Protein 4I4O (pdb70)

InterPro domains:
  IPR035992 Ricin B-like lectins [SSF50370] (10-144)

Foldseek 3Di:
DFQPDADDAPFKFFKAAPPVRWTWFADDDDPPRIDTDDDDDDQRRMWGWDADDDVQHQKIWTARPPPGWTWFAADPDPPRIHTDHDRCPDLRRIWHWAADPPDSQKTWTAGPVHRWTWFAADDDPVRTGIDHDDDDSRRIIHTGTD/DFQPCADDAPFKWWKAQPPVRWTWFADDDDPPRTDTDDDDDDQRRIWGWDADDDVQHQKIWTARPPPGWTWFAADPDPPRIHTDHDRPPDQRRIWHWAADPPDSQWTWTAGPVHRWTWFAADDDPPRTGIDHDDDDSRRIIHTGTD

Secondary structure (DSSP, 8-state):
-B-S-PPPTT--EEEEETTT--EEEE-SSSS-SEEEE-SS--GGG-EEEEEP-GGGTT-EEEEETTT--EEEE-SSSSSSEEEESSSS-SGGG-EEEEE-SS-TT-EEEEETTTTEEEEE-SSSSSSEEEE-SS--GGG-EEEEE-/-B-S-PPPTT--EEEEETTT--EEEE-SSSS-SEEEE-SS--GGG-EEEEEP-GGGTT-EEEEETTT-PEEEE-SSSSSSEEEESSSS-SGGG-EEEEE-SS-TT-EEEEETTTTEEEEE-SSSSSSEEEE-SS--GGG-EEEEE-

Structure (mmCIF, N/CA/C/O backbone):
data_4I4O
#
_entry.id   4I4O
#
_cell.length_a   34.530
_cell.length_b   66.830
_cell.length_c   63.940
_cell.angle_alpha   90.00
_cell.angle_beta   96.10
_cell.angle_gamma   90.00
#
_symmetry.space_group_name_H-M   'P 1 21 1'
#
loop_
_entity.id
_entity.type
_entity.pdbx_description
1 polymer 'BEL beta-trefoil'
2 non-polymer GLYCEROL
3 non-polymer 'SULFATE ION'
4 water water
#
loop_
_atom_site.group_PDB
_atom_site.id
_atom_site.type_symbol
_atom_site.label_atom_id
_atom_site.label_alt_id
_atom_site.label_comp_id
_atom_site.label_asym_id
_atom_site.label_entity_id
_atom_site.label_seq_id
_atom_site.pdbx_PDB_ins_code
_atom_site.Cartn_x
_atom_site.Cartn_y
_atom_site.Cartn_z
_atom_site.occupancy
_atom_site.B_iso_or_equiv
_atom_site.auth_seq_id
_atom_site.auth_comp_id
_atom_site.auth_asym_id
_atom_site.auth_atom_id
_atom_site.pdbx_PDB_model_num
ATOM 1 N N . VAL A 1 1 ? -5.937 5.564 20.342 1.00 6.98 1 VAL A N 1
ATOM 2 C CA . VAL A 1 1 ? -6.580 4.279 20.553 1.00 6.27 1 VAL A CA 1
ATOM 3 C C . VAL A 1 1 ? -6.181 3.357 19.416 1.00 5.49 1 VAL A C 1
ATOM 4 O O . VAL A 1 1 ? -6.321 3.725 18.242 1.00 6.16 1 VAL A O 1
ATOM 8 N N . ASN A 1 2 ? -5.680 2.170 19.743 1.00 5.37 2 ASN A N 1
ATOM 9 C CA . ASN A 1 2 ? -5.342 1.214 18.700 1.00 5.08 2 ASN A CA 1
ATOM 10 C C . ASN A 1 2 ? -6.592 0.780 17.954 1.00 4.93 2 ASN A C 1
ATOM 11 O O . ASN A 1 2 ? -7.657 0.603 18.539 1.00 5.72 2 ASN A O 1
ATOM 16 N N . PHE A 1 3 ? -6.451 0.591 16.650 1.00 5.27 3 PHE A N 1
ATOM 17 C CA . PHE A 1 3 ? -7.570 0.131 15.845 1.00 4.66 3 PHE A CA 1
ATOM 18 C C . PHE A 1 3 ? -8.096 -1.183 16.408 1.00 5.73 3 PHE A C 1
ATOM 19 O O . PHE A 1 3 ? -7.328 -2.107 16.631 1.00 6.09 3 PHE A O 1
ATOM 27 N N . PRO A 1 4 ? -9.411 -1.273 16.657 1.00 5.88 4 PRO A N 1
ATOM 28 C CA . PRO A 1 4 ? -9.903 -2.473 17.349 1.00 7.74 4 PRO A CA 1
ATOM 29 C C . PRO A 1 4 ? -10.168 -3.682 16.458 1.00 7.36 4 PRO A C 1
ATOM 30 O O . PRO A 1 4 ? -10.513 -4.733 16.998 1.00 10.64 4 PRO A O 1
ATOM 34 N N . ASN A 1 5 ? -10.018 -3.547 15.144 1.00 7.21 5 ASN A N 1
ATOM 35 C CA . ASN A 1 5 ? -10.291 -4.639 14.208 1.00 7.63 5 ASN A CA 1
ATOM 36 C C . ASN A 1 5 ? -9.094 -4.937 13.314 1.00 6.75 5 ASN A C 1
ATOM 37 O O . ASN A 1 5 ? -9.194 -4.921 12.086 1.00 8.89 5 ASN A O 1
ATOM 42 N N . ILE A 1 6 ? -7.951 -5.176 13.943 1.00 7.64 6 ILE A N 1
ATOM 43 C CA . ILE A 1 6 ? -6.737 -5.535 13.223 1.00 7.20 6 ILE A CA 1
ATOM 44 C C . ILE A 1 6 ? -6.806 -7.022 12.870 1.00 6.77 6 ILE A C 1
ATOM 45 O O . ILE A 1 6 ? -7.106 -7.848 13.720 1.00 7.89 6 ILE A O 1
ATOM 50 N N . PRO A 1 7 ? -6.552 -7.376 11.600 1.00 7.35 7 PRO A N 1
ATOM 51 C CA . PRO A 1 7 ? -6.636 -8.789 11.206 1.00 7.72 7 PRO A CA 1
ATOM 52 C C . PRO A 1 7 ? -5.683 -9.668 12.005 1.00 6.66 7 PRO A C 1
ATOM 53 O O . PRO A 1 7 ? -4.613 -9.228 12.407 1.00 6.86 7 PRO A O 1
ATOM 57 N N . ALA A 1 8 ? -6.086 -10.913 12.227 1.00 6.68 8 ALA A N 1
ATOM 58 C CA . ALA A 1 8 ? -5.220 -11.899 12.860 1.00 6.82 8 ALA A CA 1
ATOM 59 C C . ALA A 1 8 ? -4.007 -12.177 11.979 1.00 6.75 8 ALA A C 1
ATOM 60 O O . ALA A 1 8 ? -4.047 -11.977 10.754 1.00 6.58 8 ALA A O 1
ATOM 62 N N . GLU A 1 9 ? -2.935 -12.671 12.592 1.00 7.04 9 GLU A N 1
ATOM 63 C CA . GLU A 1 9 ? -1.795 -13.147 11.817 1.00 8.84 9 GLU A CA 1
ATOM 64 C C . GLU A 1 9 ? -2.267 -14.149 10.782 1.00 8.65 9 GLU A C 1
ATOM 65 O O . GLU A 1 9 ? -3.117 -14.992 11.066 1.00 9.78 9 GLU A O 1
ATOM 71 N N . GLY A 1 10 ? -1.702 -14.068 9.580 1.00 9.71 10 GLY A N 1
ATOM 72 C CA . GLY A 1 10 ? -2.037 -14.984 8.505 1.00 12.29 10 GLY A CA 1
ATOM 73 C C . GLY A 1 10 ? -3.179 -14.516 7.621 1.00 7.94 10 GLY A C 1
ATOM 74 O O . GLY A 1 10 ? -3.336 -15.005 6.496 1.00 9.75 10 GLY A O 1
ATOM 75 N N . VAL A 1 11 ? -3.981 -13.573 8.113 1.00 7.62 11 VAL A N 1
ATOM 76 C CA . VAL A 1 11 ? -5.149 -13.135 7.359 1.00 7.44 11 VAL A CA 1
ATOM 77 C C . VAL A 1 11 ? -4.753 -12.140 6.279 1.00 7.31 11 VAL A C 1
ATOM 78 O O . VAL A 1 11 ? -4.099 -11.134 6.560 1.00 7.46 11 VAL A O 1
ATOM 82 N N . GLN A 1 12 ? -5.140 -12.424 5.042 1.00 6.86 12 GLN A N 1
ATOM 83 C CA . GLN A 1 12 ? -4.759 -11.581 3.913 1.00 6.75 12 GLN A CA 1
ATOM 84 C C . GLN A 1 12 ? -5.664 -10.375 3.744 1.00 6.83 12 GLN A C 1
ATOM 85 O O . GLN A 1 12 ? -6.878 -10.450 3.952 1.00 8.18 12 GLN A O 1
ATOM 91 N N . PHE A 1 13 ? -5.069 -9.271 3.317 1.00 6.56 13 PHE A N 1
ATOM 92 C CA . PHE A 1 13 ? -5.829 -8.056 3.054 1.00 6.32 13 PHE A CA 1
ATOM 93 C C . PHE A 1 13 ? -5.092 -7.159 2.073 1.00 6.01 13 PHE A C 1
ATOM 94 O O . PHE A 1 13 ? -3.880 -7.284 1.873 1.00 6.95 13 PHE A O 1
ATOM 102 N N . ARG A 1 14 ? -5.847 -6.233 1.487 1.00 6.47 14 ARG A N 1
ATOM 103 C CA . ARG A 1 14 ? -5.280 -5.040 0.861 1.00 6.67 14 ARG A CA 1
ATOM 104 C C . ARG A 1 14 ? -5.374 -3.872 1.836 1.00 6.00 14 ARG A C 1
ATOM 105 O O . ARG A 1 14 ? -6.228 -3.850 2.719 1.00 7.15 14 ARG A O 1
ATOM 113 N N . LEU A 1 15 ? -4.473 -2.912 1.682 1.00 6.06 15 LEU A N 1
ATOM 114 C CA . LEU A 1 15 ? -4.545 -1.664 2.424 1.00 6.15 15 LEU A CA 1
ATOM 115 C C . LEU A 1 15 ? -5.086 -0.616 1.474 1.00 5.46 15 LEU A C 1
ATOM 116 O O . LEU A 1 15 ? -4.398 -0.195 0.535 1.00 6.47 15 LEU A O 1
ATOM 121 N N . ARG A 1 16 ? -6.341 -0.244 1.690 1.00 5.90 16 ARG A N 1
ATOM 122 C CA . ARG A 1 16 ? -7.014 0.691 0.808 1.00 6.84 16 ARG A CA 1
ATOM 123 C C . ARG A 1 16 ? -7.274 2.006 1.523 1.00 6.00 16 ARG A C 1
ATOM 124 O O . ARG A 1 16 ? -7.780 2.026 2.649 1.00 6.82 16 ARG A O 1
ATOM 132 N N . ALA A 1 17 ? -6.911 3.109 0.879 1.00 6.78 17 ALA A N 1
ATOM 133 C CA . ALA A 1 17 ? -7.101 4.422 1.464 1.00 6.32 17 ALA A CA 1
ATOM 134 C C . ALA A 1 17 ? -8.570 4.781 1.394 1.00 6.53 17 ALA A C 1
ATOM 135 O O . ALA A 1 17 ? -9.215 4.598 0.360 1.00 7.15 17 ALA A O 1
ATOM 137 N N . ARG A 1 18 ? -9.098 5.313 2.487 1.00 6.35 18 ARG A N 1
ATOM 138 C CA . ARG A 1 18 ? -10.523 5.614 2.551 1.00 7.47 18 ARG A CA 1
ATOM 139 C C . ARG A 1 18 ? -10.951 6.577 1.453 1.00 7.29 18 ARG A C 1
ATOM 140 O O . ARG A 1 18 ? -11.934 6.325 0.749 1.00 8.93 18 ARG A O 1
ATOM 148 N N . ASP A 1 19 ? -10.224 7.673 1.298 1.00 7.89 19 ASP A N 1
ATOM 149 C CA . ASP A 1 19 ? -10.680 8.737 0.419 1.00 8.83 19 ASP A CA 1
ATOM 150 C C . ASP A 1 19 ? -10.292 8.545 -1.044 1.00 7.41 19 ASP A C 1
ATOM 151 O O . ASP A 1 19 ? -11.154 8.637 -1.912 1.00 9.61 19 ASP A O 1
ATOM 156 N N . THR A 1 20 ? -9.029 8.265 -1.351 1.00 8.18 20 THR A N 1
ATOM 157 C CA . TH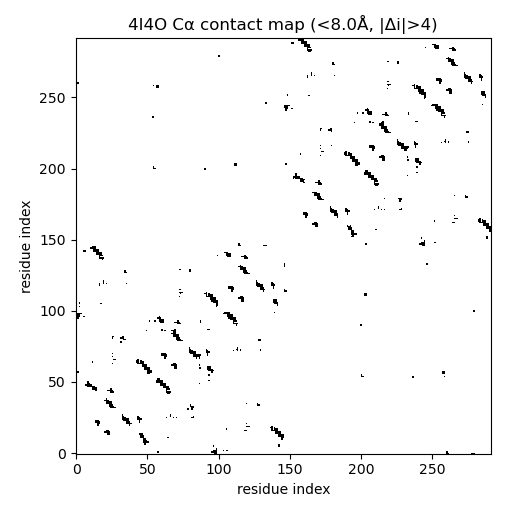R A 1 20 ? -8.692 8.048 -2.758 1.00 8.02 20 THR A CA 1
ATOM 158 C C . THR A 1 20 ? -9.230 6.722 -3.272 1.00 8.37 20 THR A C 1
ATOM 159 O O . THR A 1 20 ? -9.485 6.585 -4.462 1.00 8.61 20 THR A O 1
ATOM 163 N N . GLY A 1 21 ? -9.373 5.736 -2.396 1.00 7.37 21 GLY A N 1
ATOM 164 C CA . GLY A 1 21 ? -9.671 4.386 -2.832 1.00 8.44 21 GLY A CA 1
ATOM 165 C C . GLY A 1 21 ? -8.502 3.658 -3.475 1.00 7.79 21 GLY A C 1
ATOM 166 O O . GLY A 1 21 ? -8.683 2.582 -4.033 1.00 9.77 21 GLY A O 1
ATOM 167 N N . TYR A 1 22 ? -7.305 4.231 -3.411 1.00 7.73 22 TYR A N 1
ATOM 168 C CA . TYR A 1 22 ? -6.127 3.551 -3.944 1.00 7.59 22 TYR A CA 1
ATOM 169 C C . TYR A 1 22 ? -5.617 2.514 -2.946 1.00 6.74 22 TYR A C 1
ATOM 170 O O . TYR A 1 22 ? -5.926 2.593 -1.757 1.00 8.42 22 TYR A O 1
ATOM 179 N N . VAL A 1 23 ? -4.827 1.555 -3.426 1.00 6.51 23 VAL A N 1
ATOM 180 C CA . VAL A 1 23 ? -4.230 0.553 -2.551 1.00 6.50 23 VAL A CA 1
ATOM 181 C C . VAL A 1 23 ? -2.713 0.641 -2.572 1.00 5.65 23 VAL A C 1
ATOM 182 O O . VAL A 1 23 ? -2.112 1.125 -3.532 1.00 7.10 23 VAL A O 1
ATOM 186 N N . ILE A 1 24 ? -2.092 0.160 -1.508 1.00 5.90 24 ILE A N 1
ATOM 187 C CA . ILE A 1 24 ? -0.645 0.048 -1.472 1.00 6.40 24 ILE A CA 1
ATOM 188 C C . ILE A 1 24 ? -0.209 -1.209 -2.214 1.00 6.00 24 ILE A C 1
ATOM 189 O O . ILE A 1 24 ? -0.865 -2.250 -2.116 1.00 6.80 24 ILE A O 1
ATOM 194 N N . TYR A 1 25 ? 0.876 -1.106 -2.973 1.00 6.12 25 TYR A N 1
ATOM 195 C CA . TYR A 1 25 ? 1.540 -2.296 -3.491 1.00 6.69 25 TYR A CA 1
ATOM 196 C C . TYR A 1 25 ? 2.969 -2.370 -2.971 1.00 6.03 25 TYR A C 1
ATOM 197 O O . TYR A 1 25 ? 3.568 -1.357 -2.601 1.00 6.64 25 TYR A O 1
ATOM 206 N N . SER A 1 26 ? 3.516 -3.579 -2.988 1.00 6.20 26 SER A N 1
ATOM 207 C CA . SER A 1 26 ? 4.864 -3.841 -2.525 1.00 6.72 26 SER A CA 1
ATOM 208 C C . SER A 1 26 ? 5.439 -4.934 -3.406 1.00 6.45 26 SER A C 1
ATOM 209 O O . SER A 1 26 ? 5.012 -6.090 -3.317 1.00 7.65 26 SER A O 1
ATOM 212 N N . ARG A 1 27 ? 6.384 -4.571 -4.272 1.00 6.76 27 ARG A N 1
ATOM 213 C CA . ARG A 1 27 ? 6.911 -5.489 -5.277 1.00 7.66 27 ARG A CA 1
ATOM 214 C C . ARG A 1 27 ? 8.441 -5.461 -5.264 1.00 6.84 27 ARG A C 1
ATOM 215 O O . ARG A 1 27 ? 9.049 -4.701 -4.519 1.00 8.02 27 ARG A O 1
ATOM 223 N N . THR A 1 28 ? 9.065 -6.299 -6.085 1.00 8.47 28 THR A N 1
ATOM 224 C CA . THR A 1 28 ? 10.522 -6.422 -6.038 1.00 9.59 28 THR A CA 1
ATOM 225 C C . THR A 1 28 ? 11.244 -5.857 -7.259 1.00 10.88 28 THR A C 1
ATOM 226 O O . THR A 1 28 ? 12.468 -5.730 -7.245 1.00 13.58 28 THR A O 1
ATOM 230 N N . GLU A 1 29 ? 10.498 -5.521 -8.304 1.00 10.30 29 GLU A N 1
ATOM 231 C CA . GLU A 1 29 ? 11.087 -4.931 -9.502 1.00 10.77 29 GLU A CA 1
ATOM 232 C C . GLU A 1 29 ? 10.331 -3.672 -9.896 1.00 10.33 29 GLU A C 1
ATOM 233 O O . GLU A 1 29 ? 9.180 -3.487 -9.504 1.00 10.53 29 GLU A O 1
ATOM 239 N N . ASN A 1 30 ? 10.995 -2.821 -10.676 1.00 10.78 30 ASN A N 1
ATOM 240 C CA . ASN A 1 30 ? 10.401 -1.602 -11.228 1.00 10.67 30 ASN A CA 1
ATOM 241 C C . ASN A 1 30 ? 10.075 -0.551 -10.175 1.00 8.82 30 ASN A C 1
ATOM 242 O O . ASN A 1 30 ? 8.917 -0.377 -9.803 1.00 9.92 30 ASN A O 1
ATOM 247 N N . PRO A 1 31 ? 11.097 0.160 -9.688 1.00 8.92 31 PRO A N 1
ATOM 248 C CA . PRO A 1 31 ? 10.840 1.193 -8.680 1.00 9.68 31 PRO A CA 1
ATOM 249 C C . PRO A 1 31 ? 9.868 2.261 -9.197 1.00 7.89 31 PRO A C 1
ATOM 250 O O . PRO A 1 31 ? 9.883 2.583 -10.389 1.00 8.71 31 PRO A O 1
ATOM 254 N N . PRO A 1 32 ? 9.042 2.828 -8.304 1.00 7.49 32 PRO A N 1
ATOM 255 C CA . PRO A 1 32 ? 9.069 2.610 -6.852 1.00 7.25 32 PRO A CA 1
ATOM 256 C C . PRO A 1 32 ? 8.484 1.263 -6.450 1.00 6.87 32 PRO A C 1
ATOM 257 O O . PRO A 1 32 ? 7.443 0.837 -6.947 1.00 7.48 32 PRO A O 1
ATOM 261 N N . LEU A 1 33 ? 9.196 0.582 -5.561 1.00 6.83 33 LEU A N 1
ATOM 262 C CA . LEU A 1 33 ? 8.821 -0.766 -5.159 1.00 6.65 33 LEU A CA 1
ATOM 263 C C . LEU A 1 33 ? 7.616 -0.790 -4.234 1.00 6.32 33 LEU A C 1
ATOM 264 O O . LEU A 1 33 ? 6.891 -1.781 -4.191 1.00 7.01 33 LEU A O 1
ATOM 269 N N . VAL A 1 34 ? 7.424 0.285 -3.477 1.00 6.36 34 VAL A N 1
ATOM 270 C CA . VAL A 1 34 ? 6.210 0.468 -2.696 1.00 6.27 34 VAL A CA 1
ATOM 271 C C . VAL A 1 34 ? 5.595 1.795 -3.111 1.00 5.88 34 VAL A C 1
ATOM 272 O O . VAL A 1 34 ? 6.261 2.834 -3.095 1.00 6.85 34 VAL A O 1
ATOM 276 N N . TRP A 1 35 ? 4.333 1.760 -3.514 1.00 6.47 35 TRP A N 1
ATOM 277 C CA . TRP A 1 35 ? 3.624 2.969 -3.898 1.00 6.68 35 TRP A CA 1
ATOM 278 C C . TRP A 1 35 ? 2.131 2.690 -3.816 1.00 6.35 35 TRP A C 1
ATOM 279 O O . TRP A 1 35 ? 1.713 1.648 -3.299 1.00 7.12 35 TRP A O 1
ATOM 290 N N . GLN A 1 36 ? 1.329 3.640 -4.286 1.00 6.87 36 GLN A N 1
ATOM 291 C CA . GLN A 1 36 ? -0.112 3.462 -4.367 1.00 6.91 36 GLN A CA 1
ATOM 292 C C . GLN A 1 36 ? -0.520 3.133 -5.793 1.00 6.66 36 GLN A C 1
ATOM 293 O O . GLN A 1 36 ? 0.210 3.413 -6.749 1.00 7.67 36 GLN A O 1
ATOM 299 N N . TYR A 1 37 ? -1.705 2.554 -5.934 1.00 7.24 37 TYR A N 1
ATOM 300 C CA . TYR A 1 37 ? -2.175 2.093 -7.227 1.00 7.99 37 TYR A CA 1
ATOM 301 C C . TYR A 1 37 ? -3.681 2.188 -7.322 1.00 7.07 37 TYR A C 1
ATOM 302 O O . TYR A 1 37 ? -4.409 1.830 -6.395 1.00 7.85 37 TYR A O 1
ATOM 311 N N . ASN A 1 38 ? -4.125 2.690 -8.467 1.00 9.06 38 ASN A N 1
ATOM 312 C CA . ASN A 1 38 ? -5.530 2.781 -8.812 1.00 11.40 38 ASN A CA 1
ATOM 313 C C . ASN A 1 38 ? -5.783 1.886 -10.016 1.00 11.50 38 ASN A C 1
ATOM 314 O O . ASN A 1 38 ? -5.500 2.266 -11.151 1.00 14.21 38 ASN A O 1
ATOM 319 N N . GLY A 1 39 ? -6.282 0.683 -9.771 1.00 11.30 39 GLY A N 1
ATOM 320 C CA . GLY A 1 39 ? -6.539 -0.246 -10.852 1.00 12.75 39 GLY A CA 1
ATOM 321 C C . GLY A 1 39 ? -6.925 -1.617 -10.348 1.00 13.65 39 GLY A C 1
ATOM 322 O O . GLY A 1 39 ? -7.298 -1.774 -9.190 1.00 13.18 39 GLY A O 1
ATOM 323 N N . PRO A 1 40 ? -6.840 -2.620 -11.230 1.00 14.89 40 PRO A N 1
ATOM 324 C CA . PRO A 1 40 ? -7.242 -4.000 -10.942 1.00 15.02 40 PRO A CA 1
ATOM 325 C C . PRO A 1 40 ? -6.486 -4.621 -9.769 1.00 11.63 40 PRO A C 1
ATOM 326 O O . PRO A 1 40 ? -5.406 -4.155 -9.393 1.00 11.84 40 PRO A O 1
ATOM 330 N N . PRO A 1 41 ? -7.053 -5.681 -9.185 1.00 11.66 41 PRO A N 1
ATOM 331 C CA . PRO A 1 41 ? -6.349 -6.405 -8.124 1.00 12.14 41 PRO A CA 1
ATOM 332 C C . PRO A 1 41 ? -5.157 -7.186 -8.662 1.00 11.03 41 PRO A C 1
ATOM 333 O O . PRO A 1 41 ? -5.271 -7.904 -9.664 1.00 13.28 41 PRO A O 1
ATOM 337 N N . TYR A 1 42 ? -4.016 -7.030 -8.000 1.00 10.09 42 TYR A N 1
ATOM 338 C CA . TYR A 1 42 ? -2.827 -7.813 -8.296 1.00 10.35 42 TYR A CA 1
ATOM 339 C C . TYR A 1 42 ? -2.240 -8.318 -6.986 1.00 9.12 42 TYR A C 1
ATOM 340 O O . TYR A 1 42 ? -2.487 -7.731 -5.922 1.00 8.95 42 TYR A O 1
ATOM 349 N N . ASP A 1 43 ? -1.450 -9.386 -7.066 1.00 9.38 43 ASP A N 1
ATOM 350 C CA . ASP A 1 43 ? -0.928 -10.047 -5.876 1.00 9.45 43 ASP A CA 1
ATOM 351 C C . ASP A 1 43 ? -0.057 -9.149 -5.021 1.00 7.79 43 ASP A C 1
ATOM 352 O O . ASP A 1 43 ? -0.024 -9.308 -3.802 1.00 7.74 43 ASP A O 1
ATOM 357 N N . ASP A 1 44 ? 0.658 -8.222 -5.651 1.00 7.66 44 ASP A N 1
ATOM 358 C CA . ASP A 1 44 ? 1.580 -7.384 -4.891 1.00 7.54 44 ASP A CA 1
ATOM 359 C C . ASP A 1 44 ? 0.871 -6.345 -4.019 1.00 6.51 44 ASP A C 1
ATOM 360 O O . ASP A 1 44 ? 1.524 -5.591 -3.298 1.00 6.94 44 ASP A O 1
ATOM 365 N N . GLN A 1 45 ? -0.459 -6.342 -4.062 1.00 6.77 45 GLN A N 1
ATOM 366 C CA . GLN A 1 45 ? -1.273 -5.528 -3.172 1.00 6.63 45 GLN A CA 1
ATOM 367 C C . GLN A 1 45 ? -1.708 -6.293 -1.925 1.00 6.69 45 GLN A C 1
ATOM 368 O O . GLN A 1 45 ? -2.418 -5.751 -1.079 1.00 6.68 45 GLN A O 1
ATOM 374 N N . LEU A 1 46 ? -1.297 -7.554 -1.810 1.00 6.40 46 LEU A N 1
ATOM 375 C CA . LEU A 1 46 ? -1.749 -8.413 -0.715 1.00 6.15 46 LEU A CA 1
ATOM 376 C C . LEU A 1 46 ? -0.725 -8.512 0.400 1.00 6.32 46 LEU A C 1
ATOM 377 O O . LEU A 1 46 ? 0.469 -8.729 0.146 1.00 6.69 46 LEU A O 1
ATOM 382 N N . PHE A 1 47 ? -1.219 -8.394 1.632 1.00 6.35 47 PHE A N 1
ATOM 383 C CA . PHE A 1 47 ? -0.374 -8.424 2.818 1.00 6.35 47 PHE A CA 1
ATOM 384 C C . PHE A 1 47 ? -0.973 -9.289 3.913 1.00 5.41 47 PHE A C 1
ATOM 385 O O . PHE A 1 47 ? -2.179 -9.546 3.931 1.00 6.21 47 PHE A O 1
ATOM 393 N N . THR A 1 48 ? -0.121 -9.703 4.845 1.00 5.96 48 THR A N 1
ATOM 394 C CA . THR A 1 48 ? -0.564 -10.161 6.162 1.00 5.45 48 THR A CA 1
ATOM 395 C C . THR A 1 48 ? 0.301 -9.459 7.206 1.00 5.67 48 THR A C 1
ATOM 396 O O . THR A 1 48 ? 1.283 -8.789 6.860 1.00 6.37 48 THR A O 1
ATOM 400 N N . LEU A 1 49 ? -0.073 -9.599 8.476 1.00 6.44 49 LEU A N 1
ATOM 401 C CA . LEU A 1 49 ? 0.663 -8.972 9.570 1.00 5.85 49 LEU A CA 1
ATOM 402 C C . LEU A 1 49 ? 1.470 -9.959 10.376 1.00 5.71 49 LEU A C 1
ATOM 403 O O . LEU A 1 49 ? 1.004 -11.053 10.681 1.00 6.87 49 LEU A O 1
ATOM 408 N N . ILE A 1 50 ? 2.669 -9.538 10.763 1.00 5.83 50 ILE A N 1
ATOM 409 C CA . ILE A 1 50 ? 3.405 -10.223 11.810 1.00 7.13 50 ILE A CA 1
ATOM 410 C C . ILE A 1 50 ? 3.175 -9.444 13.096 1.00 6.82 50 ILE A C 1
ATOM 411 O O . ILE A 1 50 ? 3.444 -8.245 13.155 1.00 7.57 50 ILE A O 1
ATOM 416 N N . TYR A 1 51 ? 2.649 -10.110 14.116 1.00 7.27 51 TYR A N 1
ATOM 417 C CA . TYR A 1 51 ? 2.338 -9.442 15.376 1.00 7.69 51 TYR A CA 1
ATOM 418 C C . TYR A 1 51 ? 3.580 -9.261 16.237 1.00 8.39 51 TYR A C 1
ATOM 419 O O . TYR A 1 51 ? 4.285 -10.225 16.539 1.00 9.57 51 TYR A O 1
ATOM 428 N N . GLY A 1 52 ? 3.843 -8.029 16.647 1.00 7.56 52 GLY A N 1
ATOM 429 C CA . GLY A 1 52 ? 4.893 -7.786 17.616 1.00 8.19 52 GLY A CA 1
ATOM 430 C C . GLY A 1 52 ? 4.515 -8.299 18.996 1.00 8.19 52 GLY A C 1
ATOM 431 O O . GLY A 1 52 ? 3.360 -8.273 19.399 1.00 9.70 52 GLY A O 1
ATOM 432 N N . THR A 1 53 ? 5.518 -8.755 19.736 1.00 9.65 53 THR A N 1
ATOM 433 C CA . THR A 1 53 ? 5.330 -9.142 21.125 1.00 12.00 53 THR A CA 1
ATOM 434 C C . THR A 1 53 ? 6.425 -8.495 21.965 1.00 10.56 53 THR A C 1
ATOM 435 O O . THR A 1 53 ? 7.377 -7.922 21.429 1.00 10.82 53 THR A O 1
ATOM 439 N N . GLY A 1 54 ? 6.293 -8.593 23.285 1.00 11.46 54 GLY A N 1
ATOM 440 C CA . GLY A 1 54 ? 7.277 -8.012 24.180 1.00 13.82 54 GLY A CA 1
ATOM 441 C C . GLY A 1 54 ? 7.344 -6.516 23.970 1.00 10.21 54 GLY A C 1
ATOM 442 O O . GLY A 1 54 ? 6.309 -5.848 24.014 1.00 11.83 54 GLY A O 1
ATOM 443 N N . PRO A 1 55 ? 8.549 -5.978 23.701 1.00 10.56 55 PRO A N 1
ATOM 444 C CA . PRO A 1 55 ? 8.662 -4.531 23.493 1.00 11.14 55 PRO A CA 1
ATOM 445 C C . PRO A 1 55 ? 7.876 -4.078 22.265 1.00 9.38 55 PRO A C 1
ATOM 446 O O . PRO A 1 55 ? 7.558 -2.900 22.168 1.00 12.74 55 PRO A O 1
ATOM 450 N N . ARG A 1 56 ? 7.556 -4.996 21.354 1.00 9.09 56 ARG A N 1
ATOM 451 C CA . ARG A 1 56 ? 6.809 -4.644 20.152 1.00 8.81 56 ARG A CA 1
ATOM 452 C C . ARG A 1 56 ? 5.312 -4.941 20.223 1.00 8.15 56 ARG A C 1
ATOM 453 O O . ARG A 1 56 ? 4.613 -4.881 19.204 1.00 7.91 56 ARG A O 1
ATOM 461 N N . LYS A 1 57 ? 4.812 -5.231 21.420 1.00 8.48 57 LYS A N 1
ATOM 462 C CA . LYS A 1 57 ? 3.372 -5.345 21.612 1.00 8.50 57 LYS A CA 1
ATOM 463 C C . LYS A 1 57 ? 2.674 -4.082 21.112 1.00 6.91 57 LYS A C 1
ATOM 464 O O . LYS A 1 57 ? 3.102 -2.974 21.430 1.00 8.36 57 LYS A O 1
ATOM 470 N N . ASN A 1 58 ? 1.613 -4.284 20.332 1.00 6.35 58 ASN A N 1
ATOM 471 C CA . ASN A 1 58 ? 0.832 -3.233 19.681 1.00 5.92 58 ASN A CA 1
ATOM 472 C C . ASN A 1 58 ? 1.470 -2.645 18.432 1.00 5.40 58 ASN A C 1
ATOM 473 O O . ASN A 1 58 ? 0.938 -1.699 17.857 1.00 5.84 58 ASN A O 1
ATOM 478 N N . LEU A 1 59 ? 2.569 -3.261 17.999 1.00 5.68 59 LEU A N 1
ATOM 479 C CA . LEU A 1 59 ? 3.169 -2.976 16.702 1.00 4.86 59 LEU A CA 1
ATOM 480 C C . LEU A 1 59 ? 3.109 -4.218 15.828 1.00 5.08 59 LEU A C 1
ATOM 481 O O . LEU A 1 59 ? 2.956 -5.337 16.325 1.00 5.65 59 LEU A O 1
ATOM 486 N N . TYR A 1 60 ? 3.255 -3.998 14.524 1.00 5.09 60 TYR A N 1
ATOM 487 C CA . TYR A 1 60 ? 3.057 -5.029 13.513 1.00 5.53 60 TYR A CA 1
ATOM 488 C C . TYR A 1 60 ? 3.979 -4.787 12.339 1.00 5.22 60 TYR A C 1
ATOM 489 O O . TYR A 1 60 ? 4.243 -3.642 11.972 1.00 5.78 60 TYR A O 1
ATOM 498 N N . ALA A 1 61 ? 4.448 -5.861 11.723 1.00 5.95 61 ALA A N 1
ATOM 499 C CA . ALA A 1 61 ? 5.140 -5.757 10.443 1.00 5.79 61 ALA A CA 1
ATOM 500 C C . ALA A 1 61 ? 4.161 -6.154 9.343 1.00 5.46 61 ALA A C 1
ATOM 501 O O . ALA A 1 61 ? 3.319 -7.034 9.540 1.00 6.60 61 ALA A O 1
ATOM 503 N N . ILE A 1 62 ? 4.272 -5.488 8.202 1.00 5.56 62 ILE A N 1
ATOM 504 C CA . ILE A 1 62 ? 3.315 -5.617 7.111 1.00 5.78 62 ILE A CA 1
ATOM 505 C C . ILE A 1 62 ? 4.011 -6.351 5.966 1.00 5.43 62 ILE A C 1
ATOM 506 O O . ILE A 1 62 ? 4.874 -5.789 5.280 1.00 5.75 62 ILE A O 1
ATOM 511 N N . LYS A 1 63 ? 3.638 -7.617 5.787 1.00 5.42 63 LYS A N 1
ATOM 512 C CA . LYS A 1 63 ? 4.400 -8.572 5.001 1.00 6.40 63 LYS A CA 1
ATOM 513 C C . LYS A 1 63 ? 3.685 -8.941 3.710 1.00 5.75 63 LYS A C 1
ATOM 514 O O . LYS A 1 63 ? 2.527 -9.375 3.719 1.00 6.15 63 LYS A O 1
ATOM 520 N N . SER A 1 64 ? 4.399 -8.792 2.599 1.00 5.74 64 SER A N 1
ATOM 521 C CA . SER A 1 64 ? 3.862 -9.104 1.282 1.00 6.48 64 SER A CA 1
ATOM 522 C C . SER A 1 64 ? 3.577 -10.588 1.085 1.00 7.16 64 SER A C 1
ATOM 523 O O . SER A 1 64 ? 4.437 -11.433 1.327 1.00 6.84 64 SER A O 1
ATOM 526 N N . VAL A 1 65 ? 2.375 -10.898 0.616 1.00 6.47 65 VAL A N 1
ATOM 527 C CA . VAL A 1 65 ? 2.035 -12.273 0.262 1.00 7.39 65 VAL A CA 1
ATOM 528 C C . VAL A 1 65 ? 2.952 -12.841 -0.844 1.00 7.84 65 VAL A C 1
ATOM 529 O O . VAL A 1 65 ? 3.594 -13.869 -0.629 1.00 8.07 65 VAL A O 1
ATOM 533 N N . PRO A 1 66 ? 3.045 -12.177 -2.016 1.00 7.74 66 PRO A N 1
ATOM 534 C CA . PRO A 1 66 ? 3.848 -12.811 -3.074 1.00 8.70 66 PRO A CA 1
ATOM 535 C C . PRO A 1 66 ? 5.357 -12.824 -2.833 1.00 8.51 66 PRO A C 1
ATOM 536 O O . PRO A 1 66 ? 6.007 -13.777 -3.277 1.00 11.48 66 PRO A O 1
ATOM 540 N N . ASN A 1 67 ? 5.922 -11.818 -2.173 1.00 8.26 67 ASN A N 1
ATOM 541 C CA . ASN A 1 67 ? 7.374 -11.751 -2.092 1.00 7.76 67 ASN A CA 1
ATOM 542 C C . ASN A 1 67 ? 7.963 -11.811 -0.696 1.00 6.95 67 ASN A C 1
ATOM 543 O O . ASN A 1 67 ? 9.179 -11.902 -0.556 1.00 8.11 67 ASN A O 1
ATOM 548 N N . GLY A 1 68 ? 7.114 -11.765 0.326 1.00 7.18 68 GLY A N 1
ATOM 549 C CA . GLY A 1 68 ? 7.570 -11.933 1.694 1.00 7.60 68 GLY A CA 1
ATOM 550 C C . GLY A 1 68 ? 8.285 -10.754 2.333 1.00 7.33 68 GLY A C 1
ATOM 551 O O . GLY A 1 68 ? 8.603 -10.806 3.522 1.00 8.41 68 GLY A O 1
ATOM 552 N N . ARG A 1 69 ? 8.546 -9.691 1.576 1.00 7.10 69 ARG A N 1
ATOM 553 C CA . ARG A 1 69 ? 9.203 -8.528 2.165 1.00 7.19 69 ARG A CA 1
ATOM 554 C C . ARG A 1 69 ? 8.249 -7.783 3.081 1.00 5.80 69 ARG A C 1
ATOM 555 O O . ARG A 1 69 ? 7.032 -7.822 2.880 1.00 6.31 69 ARG A O 1
ATOM 563 N N . VAL A 1 70 ? 8.804 -7.088 4.069 1.00 6.40 70 VAL A N 1
ATOM 564 C CA . VAL A 1 70 ? 7.997 -6.248 4.944 1.00 6.06 70 VAL A CA 1
ATOM 565 C C . VAL A 1 70 ? 8.200 -4.778 4.597 1.00 6.22 70 VAL A C 1
ATOM 566 O O . VAL A 1 70 ? 9.249 -4.381 4.070 1.00 6.38 70 VAL A O 1
ATOM 570 N N . LEU A 1 71 ? 7.190 -3.969 4.896 1.00 5.34 71 LEU A N 1
ATOM 571 C CA . LEU A 1 71 ? 7.291 -2.539 4.658 1.00 6.33 71 LEU A CA 1
ATOM 572 C C . LEU A 1 71 ? 8.222 -1.853 5.650 1.00 5.17 71 LEU A C 1
ATOM 573 O O . LEU A 1 71 ? 8.397 -2.306 6.783 1.00 5.85 71 LEU A O 1
ATOM 578 N N . PHE A 1 72 ? 8.798 -0.737 5.215 1.00 5.61 72 PHE A N 1
ATOM 579 C CA . PHE A 1 72 ? 9.458 0.187 6.126 1.00 5.81 72 PHE A CA 1
ATOM 580 C C . PHE A 1 72 ? 9.011 1.606 5.815 1.00 5.09 72 PHE A C 1
ATOM 581 O O . PHE A 1 72 ? 8.579 1.905 4.701 1.00 5.81 72 PHE A O 1
ATOM 589 N N . SER A 1 73 ? 9.120 2.482 6.807 1.00 5.38 73 SER A N 1
ATOM 590 C CA . SER A 1 73 ? 8.778 3.879 6.636 1.00 6.07 73 SER A CA 1
ATOM 591 C C . SER A 1 73 ? 9.777 4.681 7.451 1.00 5.21 73 SER A C 1
ATOM 592 O O . SER A 1 73 ? 9.796 4.591 8.687 1.00 6.72 73 SER A O 1
ATOM 595 N N . ARG A 1 74 ? 10.629 5.429 6.756 1.00 6.13 74 ARG A N 1
ATOM 596 C CA . ARG A 1 74 ? 11.761 6.108 7.374 1.00 6.32 74 ARG A CA 1
ATOM 597 C C . ARG A 1 74 ? 11.902 7.505 6.803 1.00 5.94 74 ARG A C 1
ATOM 598 O O . ARG A 1 74 ? 11.293 7.846 5.783 1.00 7.14 74 ARG A O 1
ATOM 606 N N . THR A 1 75 ? 12.745 8.308 7.437 1.00 7.23 75 THR A N 1
ATOM 607 C CA . THR A 1 75 ? 12.991 9.655 6.935 1.00 8.01 75 THR A CA 1
ATOM 608 C C . THR A 1 75 ? 14.483 9.925 6.733 1.00 9.31 75 THR A C 1
ATOM 609 O O . THR A 1 75 ? 14.882 11.055 6.448 1.00 11.64 75 THR A O 1
ATOM 613 N N . SER A 1 76 ? 15.299 8.883 6.854 1.00 9.47 76 SER A N 1
ATOM 614 C CA A SER A 1 76 ? 16.750 9.027 6.849 0.50 11.75 76 SER A CA 1
ATOM 615 C CA B SER A 1 76 ? 16.752 9.031 6.849 0.50 11.72 76 SER A CA 1
ATOM 616 C C . SER A 1 76 ? 17.340 9.034 5.443 1.00 13.68 76 SER A C 1
ATOM 617 O O . SER A 1 76 ? 18.389 9.643 5.203 1.00 16.37 76 SER A O 1
ATOM 622 N N . ALA A 1 77 ? 16.673 8.357 4.518 1.00 14.32 77 ALA A N 1
ATOM 623 C CA . ALA A 1 77 ? 17.174 8.232 3.159 1.00 15.46 77 ALA A CA 1
ATOM 624 C C . ALA A 1 77 ? 16.065 7.727 2.261 1.00 13.41 77 ALA A C 1
ATOM 625 O O . ALA A 1 77 ? 15.091 7.140 2.737 1.00 12.40 77 ALA A O 1
ATOM 627 N N . SER A 1 78 ? 16.227 7.946 0.961 1.00 15.66 78 SER A N 1
ATOM 628 C CA . SER A 1 78 ? 15.257 7.499 -0.028 1.00 13.96 78 SER A CA 1
ATOM 629 C C . SER A 1 78 ? 15.558 6.084 -0.518 1.00 14.07 78 SER A C 1
ATOM 630 O O . SER A 1 78 ? 16.721 5.686 -0.609 1.00 15.73 78 SER A O 1
ATOM 633 N N . PRO A 1 79 ? 14.512 5.313 -0.845 1.00 11.12 79 PRO A N 1
ATOM 634 C CA . PRO A 1 79 ? 13.094 5.672 -0.727 1.00 9.63 79 PRO A CA 1
ATOM 635 C C . PRO A 1 79 ? 12.649 5.754 0.733 1.00 8.10 79 PRO A C 1
ATOM 636 O O . PRO A 1 79 ? 13.139 5.001 1.576 1.00 7.92 79 PRO A O 1
ATOM 640 N N . TYR A 1 80 ? 11.755 6.686 1.034 1.00 8.53 80 TYR A N 1
ATOM 641 C CA . TYR A 1 80 ? 11.249 6.841 2.392 1.00 7.76 80 TYR A CA 1
ATOM 642 C C . TYR A 1 80 ? 10.348 5.691 2.810 1.00 6.99 80 TYR A C 1
ATOM 643 O O . TYR A 1 80 ? 10.405 5.216 3.949 1.00 7.53 80 TYR A O 1
ATOM 652 N N . VAL A 1 81 ? 9.501 5.262 1.886 1.00 6.41 81 VAL A N 1
ATOM 653 C CA . VAL A 1 81 ? 8.667 4.098 2.105 1.00 5.85 81 VAL A CA 1
ATOM 654 C C . VAL A 1 81 ? 9.135 3.011 1.154 1.00 5.95 81 VAL A C 1
ATOM 655 O O . VAL A 1 81 ? 9.338 3.255 -0.039 1.00 6.79 81 VAL A O 1
ATOM 659 N N . GLY A 1 82 ? 9.340 1.814 1.678 1.00 6.25 82 GLY A N 1
ATOM 660 C CA . GLY A 1 82 ? 9.867 0.748 0.853 1.00 6.98 82 GLY A CA 1
ATOM 661 C C . GLY A 1 82 ? 9.649 -0.598 1.491 1.00 5.94 82 GLY A C 1
ATOM 662 O O . GLY A 1 82 ? 8.823 -0.748 2.399 1.00 6.74 82 GLY A O 1
ATOM 663 N N . ASN A 1 83 ? 10.379 -1.587 0.997 1.00 6.93 83 ASN A N 1
ATOM 664 C CA . ASN A 1 83 ? 10.259 -2.929 1.515 1.00 6.36 83 ASN A CA 1
ATOM 665 C C . ASN A 1 83 ? 11.631 -3.571 1.674 1.00 6.80 83 ASN A C 1
ATOM 666 O O . ASN A 1 83 ? 12.624 -3.100 1.104 1.00 7.45 83 ASN A O 1
ATOM 671 N N . ILE A 1 84 ? 11.689 -4.632 2.468 1.00 7.04 84 ILE A N 1
ATOM 672 C CA . ILE A 1 84 ? 12.945 -5.301 2.748 1.00 6.93 84 ILE A CA 1
ATOM 673 C C . ILE A 1 84 ? 12.649 -6.700 3.275 1.00 7.76 84 ILE A C 1
ATOM 674 O O . ILE A 1 84 ? 11.617 -6.927 3.907 1.00 8.11 84 ILE A O 1
ATOM 679 N N . ALA A 1 85 ? 13.544 -7.644 3.002 1.00 8.92 85 ALA A N 1
ATOM 680 C CA . ALA A 1 85 ? 13.432 -8.989 3.573 1.00 9.77 85 ALA A CA 1
ATOM 681 C C . ALA A 1 85 ? 13.700 -8.966 5.091 1.00 12.17 85 ALA A C 1
ATOM 682 O O . ALA A 1 85 ? 14.137 -7.956 5.625 1.00 11.44 85 ALA A O 1
ATOM 684 N N . GLY A 1 86 ? 13.443 -10.075 5.786 1.00 16.28 86 GLY A N 1
ATOM 685 C CA . GLY A 1 86 ? 13.890 -10.208 7.169 1.00 16.69 86 GLY A CA 1
ATOM 686 C C . GLY A 1 86 ? 12.860 -10.313 8.287 1.00 13.92 86 GLY A C 1
ATOM 687 O O . GLY A 1 86 ? 13.236 -10.382 9.466 1.00 16.10 86 GLY A O 1
ATOM 688 N N . ASP A 1 87 ? 11.574 -10.320 7.932 1.00 12.64 87 ASP A N 1
ATOM 689 C CA . ASP A 1 87 ? 10.483 -10.473 8.907 1.00 12.31 87 ASP A CA 1
ATOM 690 C C . ASP A 1 87 ? 10.472 -9.436 10.045 1.00 12.59 87 ASP A C 1
ATOM 691 O O . ASP A 1 87 ? 10.080 -9.745 11.169 1.00 15.82 87 ASP A O 1
ATOM 696 N N . GLY A 1 88 ? 10.896 -8.211 9.757 1.00 9.46 88 GLY A N 1
ATOM 697 C CA . GLY A 1 88 ? 10.894 -7.157 10.759 1.00 8.85 88 GLY A CA 1
ATOM 698 C C . GLY A 1 88 ? 12.198 -7.040 11.524 1.00 7.97 88 GLY A C 1
ATOM 699 O O . GLY A 1 88 ? 12.206 -6.739 12.714 1.00 8.54 88 GLY A O 1
ATOM 700 N N . THR A 1 89 ? 13.307 -7.272 10.831 1.00 8.73 89 THR A N 1
ATOM 701 C CA . THR A 1 89 ? 14.631 -7.161 11.425 1.00 9.97 89 THR A CA 1
ATOM 702 C C . THR A 1 89 ? 14.949 -5.737 11.870 1.00 8.96 89 THR A C 1
ATOM 703 O O . THR A 1 89 ? 15.672 -5.538 12.849 1.00 11.29 89 THR A O 1
ATOM 707 N N . TYR A 1 90 ? 14.420 -4.752 11.148 1.00 7.49 90 TYR A N 1
ATOM 708 C CA . TYR A 1 90 ? 14.740 -3.355 11.423 1.00 7.77 90 TYR A CA 1
ATOM 709 C C . TYR A 1 90 ? 13.630 -2.679 12.193 1.00 6.52 90 TYR A C 1
ATOM 710 O O . TYR A 1 90 ? 12.449 -2.957 11.988 1.00 6.85 90 TYR A O 1
ATOM 719 N N . ASN A 1 91 ? 14.012 -1.761 13.065 1.00 7.72 91 ASN A N 1
ATOM 720 C CA . ASN A 1 91 ? 13.030 -1.091 13.896 1.00 6.56 91 ASN A CA 1
ATOM 721 C C . ASN A 1 91 ? 11.985 -0.309 13.084 1.00 6.51 91 ASN A C 1
ATOM 722 O O . ASN A 1 91 ? 10.818 -0.253 13.476 1.00 6.67 91 ASN A O 1
ATOM 727 N N . ASP A 1 92 ? 12.389 0.270 11.953 1.00 6.45 92 ASP A N 1
ATOM 728 C CA . ASP A 1 92 ? 11.457 1.006 11.100 1.00 6.13 92 ASP A CA 1
ATOM 729 C C . ASP A 1 92 ? 10.546 0.104 10.261 1.00 5.61 92 ASP A C 1
ATOM 730 O O . ASP A 1 92 ? 9.815 0.594 9.413 1.00 5.47 92 ASP A O 1
ATOM 735 N N . ASN A 1 93 ? 10.571 -1.201 10.532 1.00 5.09 93 ASN A N 1
ATOM 736 C CA . ASN A 1 93 ? 9.612 -2.134 9.958 1.00 5.45 93 ASN A CA 1
ATOM 737 C C . ASN A 1 93 ? 8.341 -2.272 10.807 1.00 5.32 93 ASN A C 1
ATOM 738 O O . ASN A 1 93 ? 7.451 -3.052 10.448 1.00 6.36 93 ASN A O 1
ATOM 743 N N . TRP A 1 94 ? 8.246 -1.563 11.929 1.00 5.58 94 TRP A N 1
ATOM 744 C CA . TRP A 1 94 ? 7.168 -1.819 12.890 1.00 5.35 94 TRP A CA 1
ATOM 745 C C . TRP A 1 94 ? 6.163 -0.674 12.970 1.00 4.97 94 TRP A C 1
ATOM 746 O O . TRP A 1 94 ? 6.524 0.483 13.207 1.00 5.62 94 TRP A O 1
ATOM 757 N N . PHE A 1 95 ? 4.894 -1.021 12.765 1.00 4.82 95 PHE A N 1
ATOM 758 C CA . PHE A 1 95 ? 3.829 -0.052 12.627 1.00 4.74 95 PHE A CA 1
ATOM 759 C C . PHE A 1 95 ? 2.759 -0.248 13.686 1.00 4.25 95 PHE A C 1
ATOM 760 O O . PHE A 1 95 ? 2.454 -1.380 14.086 1.00 5.04 95 PHE A O 1
ATOM 768 N N . GLN A 1 96 ? 2.161 0.868 14.084 1.00 4.32 96 GLN A N 1
ATOM 769 C CA . GLN A 1 96 ? 1.005 0.906 14.963 1.00 4.56 96 GLN A CA 1
ATOM 770 C C . GLN A 1 96 ? -0.201 1.297 14.116 1.00 4.44 96 GLN A C 1
ATOM 771 O O . GLN A 1 96 ? -0.082 2.174 13.263 1.00 5.53 96 GLN A O 1
ATOM 777 N N . PHE A 1 97 ? -1.353 0.659 14.333 1.00 4.48 97 PHE A N 1
ATOM 778 C CA . PHE A 1 97 ? -2.575 1.040 13.626 1.00 4.43 97 PHE A CA 1
ATOM 779 C C . PHE A 1 97 ? -3.425 1.844 14.596 1.00 4.13 97 PHE A C 1
ATOM 780 O O . PHE A 1 97 ? -3.960 1.294 15.563 1.00 5.16 97 PHE A O 1
ATOM 788 N N . ILE A 1 98 ? -3.505 3.152 14.366 1.00 4.45 98 ILE A N 1
ATOM 789 C CA . ILE A 1 98 ? -4.133 4.069 15.311 1.00 4.80 98 ILE A CA 1
ATOM 790 C C . ILE A 1 98 ? -5.495 4.486 14.776 1.00 4.73 98 ILE A C 1
ATOM 791 O O . ILE A 1 98 ? -5.593 5.126 13.723 1.00 4.69 98 ILE A O 1
ATOM 796 N N . GLN A 1 99 ? -6.554 4.115 15.497 1.00 4.81 99 GLN A N 1
ATOM 797 C CA . GLN A 1 99 ? -7.907 4.434 15.068 1.00 5.60 99 GLN A CA 1
ATOM 798 C C . GLN A 1 99 ? -8.082 5.940 14.921 1.00 4.79 99 GLN A C 1
ATOM 799 O O . GLN A 1 99 ? -7.600 6.712 15.747 1.00 5.51 99 GLN A O 1
ATOM 805 N N . ASP A 1 100 ? -8.771 6.358 13.870 1.00 5.16 100 ASP A N 1
ATOM 806 C CA . ASP A 1 100 ? -9.128 7.759 13.754 1.00 5.67 100 ASP A CA 1
ATOM 807 C C . ASP A 1 100 ? -10.028 8.186 14.913 1.00 5.54 100 ASP A C 1
ATOM 808 O O . ASP A 1 100 ? -10.829 7.393 15.414 1.00 6.88 100 ASP A O 1
ATOM 813 N N . ASP A 1 101 ? -9.918 9.441 15.325 1.00 6.27 101 ASP A N 1
ATOM 814 C CA . ASP A 1 101 ? -10.721 9.912 16.445 1.00 7.52 101 ASP A CA 1
ATOM 815 C C . ASP A 1 101 ? -12.177 10.222 16.085 1.00 7.80 101 ASP A C 1
ATOM 816 O O . ASP A 1 101 ? -13.001 10.404 16.979 1.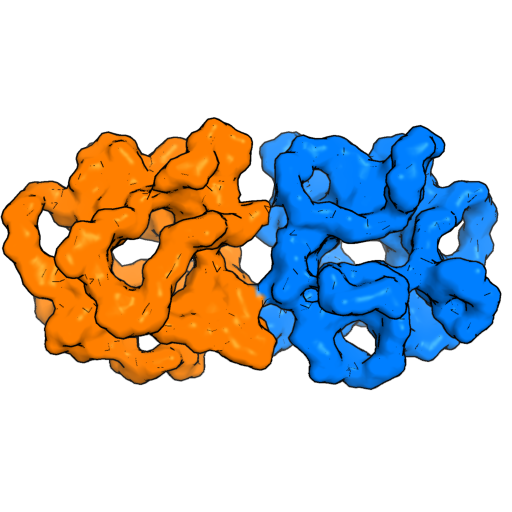00 8.67 101 ASP A O 1
ATOM 821 N N . ASN A 1 102 ? -12.493 10.238 14.793 1.00 7.31 102 ASN A N 1
ATOM 822 C CA . ASN A 1 102 ? -13.847 10.519 14.337 1.00 8.08 102 ASN A CA 1
ATOM 823 C C . ASN A 1 102 ? -14.493 9.322 13.643 1.00 6.89 102 ASN A C 1
ATOM 824 O O . ASN A 1 102 ? -15.650 8.997 13.909 1.00 9.46 102 ASN A O 1
ATOM 829 N N . ASP A 1 103 ? -13.757 8.672 12.750 1.00 6.69 103 ASP A N 1
ATOM 830 C CA . ASP A 1 103 ? -14.264 7.539 11.986 1.00 6.42 103 ASP A CA 1
ATOM 831 C C . ASP A 1 103 ? -13.727 6.244 12.582 1.00 5.90 103 ASP A C 1
ATOM 832 O O . ASP A 1 103 ? -12.560 5.930 12.407 1.00 6.39 103 ASP A O 1
ATOM 837 N N . PRO A 1 104 ? -14.572 5.475 13.284 1.00 6.08 104 PRO A N 1
ATOM 838 C CA . PRO A 1 104 ? -14.021 4.316 13.999 1.00 7.20 104 PRO A CA 1
ATOM 839 C C . PRO A 1 104 ? -13.601 3.178 13.082 1.00 5.46 104 PRO A C 1
ATOM 840 O O . PRO A 1 104 ? -12.933 2.260 13.549 1.00 6.79 104 PRO A O 1
ATOM 844 N N . ASN A 1 105 ? -13.990 3.231 11.810 1.00 6.17 105 ASN A N 1
ATOM 845 C CA . ASN A 1 105 ? -13.638 2.181 10.863 1.00 6.33 105 ASN A CA 1
ATOM 846 C C . ASN A 1 105 ? -12.361 2.442 10.078 1.00 6.10 105 ASN A C 1
ATOM 847 O O . ASN A 1 105 ? -11.995 1.642 9.218 1.00 7.15 105 ASN A O 1
ATOM 852 N N . SER A 1 106 ? -11.670 3.540 10.366 1.00 5.69 106 SER A N 1
ATOM 853 C CA A SER A 1 106 ? -10.423 3.895 9.688 0.50 5.53 106 SER A CA 1
ATOM 854 C CA B SER A 1 106 ? -10.399 3.763 9.696 0.50 6.70 106 SER A CA 1
ATOM 855 C C . SER A 1 106 ? -9.293 4.059 10.687 1.00 5.38 106 SER A C 1
ATOM 856 O O . SER A 1 106 ? -9.537 4.327 11.872 1.00 5.37 106 SER A O 1
ATOM 861 N N . PHE A 1 107 ? -8.069 3.968 10.189 1.00 5.05 107 PHE A N 1
ATOM 862 C CA . PHE A 1 107 ? -6.888 4.102 11.020 1.00 4.69 107 PHE A CA 1
ATOM 863 C C . PHE A 1 107 ? -5.752 4.724 10.236 1.00 4.60 107 PHE A C 1
ATOM 864 O O . PHE A 1 107 ? -5.748 4.754 8.991 1.00 5.19 107 PHE A O 1
ATOM 872 N N . ARG A 1 108 ? -4.783 5.217 10.994 1.00 4.31 108 ARG A N 1
ATOM 873 C CA . ARG A 1 108 ? -3.514 5.665 10.448 1.00 4.55 108 ARG A CA 1
ATOM 874 C C . ARG A 1 108 ? -2.479 4.556 10.611 1.00 3.62 108 ARG A C 1
ATOM 875 O O . ARG A 1 108 ? -2.501 3.795 11.588 1.00 4.72 108 ARG A O 1
ATOM 883 N N . ILE A 1 109 ? -1.579 4.476 9.635 1.00 4.25 109 ILE A N 1
ATOM 884 C CA . ILE A 1 109 ? -0.488 3.505 9.629 1.00 4.22 109 ILE A CA 1
ATOM 885 C C . ILE A 1 109 ? 0.749 4.263 10.099 1.00 4.19 109 ILE A C 1
ATOM 886 O O . ILE A 1 109 ? 1.384 4.997 9.335 1.00 4.55 109 ILE A O 1
ATOM 891 N N . TYR A 1 110 ? 1.028 4.118 11.390 1.00 4.21 110 TYR A N 1
ATOM 892 C CA . TYR A 1 110 ? 1.985 4.942 12.107 1.00 4.44 110 TYR A CA 1
ATOM 893 C C . TYR A 1 110 ? 3.275 4.170 12.367 1.00 4.09 110 TYR A C 1
ATOM 894 O O . TYR A 1 110 ? 3.240 3.022 12.797 1.00 6.12 110 TYR A O 1
ATOM 903 N N . ASN A 1 111 ? 4.413 4.807 12.123 1.00 5.06 111 ASN A N 1
ATOM 904 C CA . ASN A 1 111 ? 5.711 4.178 12.335 1.00 4.54 111 ASN A CA 1
ATOM 905 C C . ASN A 1 111 ? 6.380 4.807 13.554 1.00 4.13 111 ASN A C 1
ATOM 906 O O . ASN A 1 111 ? 6.645 6.011 13.575 1.00 4.76 111 ASN A O 1
ATOM 911 N N . LEU A 1 112 ? 6.618 4.003 14.587 1.00 4.71 112 LEU A N 1
ATOM 912 C CA . LEU A 1 112 ? 7.205 4.517 15.817 1.00 4.94 112 LEU A CA 1
ATOM 913 C C . LEU A 1 112 ? 8.652 4.987 15.619 1.00 4.98 112 LEU A C 1
ATOM 914 O O . LEU A 1 112 ? 9.066 5.991 16.205 1.00 5.09 112 LEU A O 1
ATOM 919 N N . ALA A 1 113 ? 9.419 4.280 14.802 1.00 5.08 113 ALA A N 1
ATOM 920 C CA . ALA A 1 113 ? 10.809 4.665 14.575 1.00 5.81 113 ALA A CA 1
ATOM 921 C C . ALA A 1 113 ? 10.933 6.056 13.974 1.00 4.99 113 ALA A C 1
ATOM 922 O O . ALA A 1 113 ? 11.793 6.842 14.381 1.00 5.90 113 ALA A O 1
ATOM 924 N N . SER A 1 114 ? 10.092 6.350 12.988 1.00 4.87 114 SER A N 1
ATOM 925 C CA . SER A 1 114 ? 10.207 7.599 12.240 1.00 5.65 114 SER A CA 1
ATOM 926 C C . SER A 1 114 ? 9.165 8.662 12.597 1.00 4.78 114 SER A C 1
ATOM 927 O O . SER A 1 114 ? 9.231 9.772 12.085 1.00 5.57 114 SER A O 1
ATOM 930 N N . ASP A 1 115 ? 8.211 8.316 13.456 1.00 5.08 115 ASP A N 1
ATOM 931 C CA . ASP A 1 115 ? 7.149 9.247 13.849 1.00 4.62 115 ASP A CA 1
ATOM 932 C C . ASP A 1 115 ? 6.378 9.759 12.630 1.00 4.96 115 ASP A C 1
ATOM 933 O O . ASP A 1 115 ? 6.063 10.951 12.531 1.00 5.93 115 ASP A O 1
ATOM 938 N N . THR A 1 116 ? 6.076 8.849 11.704 1.00 4.69 116 THR A N 1
ATOM 939 C CA . THR A 1 116 ? 5.359 9.201 10.483 1.00 5.12 116 THR A CA 1
ATOM 940 C C . THR A 1 116 ? 4.100 8.364 10.300 1.00 4.06 116 THR A C 1
ATOM 941 O O . THR A 1 116 ? 3.978 7.273 10.861 1.00 4.73 116 THR A O 1
ATOM 945 N N . VAL A 1 117 ? 3.177 8.882 9.494 1.00 4.76 117 VAL A N 1
ATOM 946 C CA . VAL A 1 117 ? 2.043 8.112 9.017 1.00 4.48 117 VAL A CA 1
ATOM 947 C C . VAL A 1 117 ? 2.093 8.024 7.493 1.00 4.47 117 VAL A C 1
ATOM 948 O O . VAL A 1 117 ? 2.630 8.909 6.823 1.00 5.42 117 VAL A O 1
ATOM 952 N N . LEU A 1 118 ? 1.513 6.971 6.937 1.00 4.72 118 LEU A N 1
ATOM 953 C CA . LEU A 1 118 ? 1.397 6.850 5.488 1.00 4.86 118 LEU A CA 1
ATOM 954 C C . LEU A 1 118 ? 0.193 7.630 4.977 1.00 4.53 118 LEU A C 1
ATOM 955 O O . LEU A 1 118 ? -0.834 7.716 5.652 1.00 5.44 118 LEU A O 1
ATOM 960 N N . TYR A 1 119 ? 0.284 8.164 3.767 1.00 5.34 119 TYR A N 1
ATOM 961 C CA . TYR A 1 119 ? -0.849 8.867 3.163 1.00 5.41 119 TYR A CA 1
ATOM 962 C C . TYR A 1 119 ? -0.987 8.499 1.692 1.00 5.26 119 TYR A C 1
ATOM 963 O O . TYR A 1 119 ? -0.035 8.045 1.048 1.00 5.86 119 TYR A O 1
ATOM 972 N N . SER A 1 120 ? -2.184 8.753 1.171 1.00 5.60 120 SER A N 1
ATOM 973 C CA . SER A 1 120 ? -2.528 8.539 -0.228 1.00 6.45 120 SER A CA 1
ATOM 974 C C . SER A 1 120 ? -3.348 9.722 -0.716 1.00 5.92 120 SER A C 1
ATOM 975 O O . SER A 1 120 ? -4.399 10.016 -0.156 1.00 6.67 120 SER A O 1
ATOM 978 N N . ARG A 1 121 ? -2.864 10.408 -1.745 1.00 6.92 121 ARG A N 1
ATOM 979 C CA . ARG A 1 121 ? -3.566 11.583 -2.249 1.00 7.07 121 ARG A CA 1
ATOM 980 C C . ARG A 1 121 ? -3.447 11.656 -3.767 1.00 7.04 121 ARG A C 1
ATOM 981 O O . ARG A 1 121 ? -2.750 10.853 -4.398 1.00 7.71 121 ARG A O 1
ATOM 989 N N . THR A 1 122 ? -4.150 12.609 -4.363 1.00 7.73 122 THR A N 1
ATOM 990 C CA . THR A 1 122 ? -4.239 12.654 -5.819 1.00 9.83 122 THR A CA 1
ATOM 991 C C . THR A 1 122 ? -3.554 13.842 -6.473 1.00 8.49 122 THR A C 1
ATOM 992 O O . THR A 1 122 ? -3.314 13.821 -7.680 1.00 12.10 122 THR A O 1
ATOM 996 N N . THR A 1 123 ? -3.245 14.879 -5.708 1.00 7.85 123 THR A N 1
ATOM 997 C CA . THR A 1 123 ? -2.751 16.101 -6.328 1.00 9.61 123 THR A CA 1
ATOM 998 C C . THR A 1 123 ? -1.270 16.372 -6.085 1.00 8.75 123 THR A C 1
ATOM 999 O O . THR A 1 123 ? -0.480 16.445 -7.035 1.00 9.92 123 THR A O 1
ATOM 1003 N N . ALA A 1 124 ? -0.888 16.545 -4.830 1.00 8.18 124 ALA A N 1
ATOM 1004 C CA . ALA A 1 124 ? 0.469 16.972 -4.528 1.00 8.15 124 ALA A CA 1
ATOM 1005 C C . ALA A 1 124 ? 1.474 15.824 -4.567 1.00 6.46 124 ALA A C 1
ATOM 1006 O O . ALA A 1 124 ? 1.259 14.772 -3.963 1.00 7.27 124 ALA A O 1
ATOM 1008 N N . ASP A 1 125 ? 2.584 16.032 -5.268 1.00 8.13 125 ASP A N 1
ATOM 1009 C CA . ASP A 1 125 ? 3.674 15.060 -5.273 1.00 8.36 125 ASP A CA 1
ATOM 1010 C C . ASP A 1 125 ? 4.533 15.244 -4.024 1.00 9.67 125 ASP A C 1
ATOM 1011 O O . ASP A 1 125 ? 4.742 16.376 -3.579 1.00 10.79 125 ASP A O 1
ATOM 1016 N N . PRO A 1 126 ? 5.033 14.144 -3.441 1.00 8.38 126 PRO A N 1
ATOM 1017 C CA . PRO A 1 126 ? 4.776 12.751 -3.834 1.00 8.25 126 PRO A CA 1
ATOM 1018 C C . PRO A 1 126 ? 3.373 12.322 -3.419 1.00 7.17 126 PRO A C 1
ATOM 1019 O O . PRO A 1 126 ? 2.946 12.596 -2.300 1.00 7.22 126 PRO A O 1
ATOM 1023 N N . LYS A 1 127 ? 2.655 11.665 -4.320 1.00 6.67 127 LYS A N 1
ATOM 1024 C CA . LYS A 1 127 ? 1.244 11.384 -4.086 1.00 6.36 127 LYS A CA 1
ATOM 1025 C C . LYS A 1 127 ? 1.012 10.270 -3.077 1.00 6.10 127 LYS A C 1
ATOM 1026 O O . LYS A 1 127 ? -0.072 10.164 -2.512 1.00 6.64 127 LYS A O 1
ATOM 1032 N N . PHE A 1 128 ? 2.036 9.447 -2.858 1.00 6.11 128 PHE A N 1
ATOM 1033 C CA . PHE A 1 128 ? 2.057 8.460 -1.784 1.00 6.26 128 PHE A CA 1
ATOM 1034 C C . PHE A 1 128 ? 3.330 8.698 -0.991 1.00 5.47 128 PHE A C 1
ATOM 1035 O O . PHE A 1 128 ? 4.368 9.034 -1.569 1.00 6.52 128 PHE A O 1
ATOM 1043 N N . GLY A 1 129 ? 3.269 8.524 0.322 1.00 5.93 129 GLY A N 1
ATOM 1044 C CA . GLY A 1 129 ? 4.467 8.669 1.118 1.00 6.44 129 GLY A CA 1
ATOM 1045 C C . GLY A 1 129 ? 4.197 8.610 2.594 1.00 5.28 129 GLY A C 1
ATOM 1046 O O . GLY A 1 129 ? 3.162 8.095 3.043 1.00 5.65 129 GLY A O 1
ATOM 1047 N N . ASN A 1 130 ? 5.157 9.136 3.350 1.00 5.32 130 ASN A N 1
ATOM 1048 C CA . ASN A 1 130 ? 5.020 9.239 4.784 1.00 5.46 130 ASN A CA 1
ATOM 1049 C C . ASN A 1 130 ? 5.099 10.697 5.229 1.00 5.06 130 ASN A C 1
ATOM 1050 O O . ASN A 1 130 ? 5.522 11.579 4.468 1.00 6.41 130 ASN A O 1
ATOM 1055 N N . PHE A 1 131 ? 4.650 10.963 6.449 1.00 5.71 131 PHE A N 1
ATOM 1056 C CA . PHE A 1 131 ? 4.416 12.340 6.869 1.00 5.88 131 PHE A CA 1
ATOM 1057 C C . PHE A 1 131 ? 4.405 12.457 8.376 1.00 5.03 131 PHE A C 1
ATOM 1058 O O . PHE A 1 131 ? 3.752 11.677 9.065 1.00 5.45 131 PHE A O 1
ATOM 1066 N N . THR A 1 132 ? 5.124 13.455 8.877 1.00 5.88 132 THR A N 1
ATOM 1067 C CA . THR A 1 132 ? 5.057 13.843 10.283 1.00 6.14 132 THR A CA 1
ATOM 1068 C C . THR A 1 132 ? 4.369 15.189 10.371 1.00 6.16 132 THR A C 1
ATOM 1069 O O . THR A 1 132 ? 4.912 16.184 9.891 1.00 7.18 132 THR A O 1
ATOM 1073 N N . GLY A 1 133 ? 3.185 15.229 10.969 1.00 6.30 133 GLY A N 1
ATOM 1074 C CA . GLY A 1 133 ? 2.477 16.486 11.086 1.00 7.00 133 GLY A CA 1
ATOM 1075 C C . GLY A 1 133 ? 1.018 16.298 11.424 1.00 6.67 133 GLY A C 1
ATOM 1076 O O . GLY A 1 133 ? 0.614 15.279 11.989 1.00 6.42 133 GLY A O 1
ATOM 1077 N N . ALA A 1 134 ? 0.232 17.308 11.072 1.00 7.57 134 ALA A N 1
ATOM 1078 C CA . ALA A 1 134 ? -1.183 17.355 11.388 1.00 6.86 134 ALA A CA 1
ATOM 1079 C C . ALA A 1 134 ? -1.954 16.182 10.803 1.00 6.30 134 ALA A C 1
ATOM 1080 O O . ALA A 1 134 ? -1.512 15.529 9.850 1.00 7.04 134 ALA A O 1
ATOM 1082 N N . LYS A 1 135 ? -3.127 15.944 11.369 1.00 6.88 135 LYS A N 1
ATOM 1083 C CA . LYS A 1 135 ? -4.017 14.905 10.888 1.00 7.42 135 LYS A CA 1
ATOM 1084 C C . LYS A 1 135 ? -4.827 15.390 9.700 1.00 7.51 135 LYS A C 1
ATOM 1085 O O . LYS A 1 135 ? -5.443 16.453 9.749 1.00 9.81 135 LYS A O 1
ATOM 1091 N N . TYR A 1 136 ? -4.800 14.606 8.631 1.00 6.06 136 TYR A N 1
ATOM 1092 C CA . TYR A 1 136 ? -5.600 14.859 7.440 1.00 5.96 136 TYR A CA 1
ATOM 1093 C C . TYR A 1 136 ? -6.278 13.564 7.035 1.00 5.91 136 TYR A C 1
ATOM 1094 O O . TYR A 1 136 ? -5.794 12.465 7.345 1.00 6.14 136 TYR A O 1
ATOM 1103 N N . ASP A 1 137 ? -7.385 13.702 6.316 1.00 6.32 137 ASP A N 1
ATOM 1104 C CA . ASP A 1 137 ? -8.181 12.564 5.897 1.00 7.38 137 ASP A CA 1
ATOM 1105 C C . ASP A 1 137 ? -7.445 11.634 4.947 1.00 6.06 137 ASP A C 1
ATOM 1106 O O . ASP A 1 137 ? -7.788 10.452 4.863 1.00 6.33 137 ASP A O 1
ATOM 1111 N N . ASP A 1 138 ? -6.452 12.161 4.224 1.00 6.34 138 ASP A N 1
ATOM 1112 C CA . ASP A 1 138 ? -5.713 11.345 3.265 1.00 5.98 138 ASP A CA 1
ATOM 1113 C C . ASP A 1 138 ? -4.757 10.365 3.951 1.00 5.22 138 ASP A C 1
ATOM 1114 O O . ASP A 1 138 ? -4.098 9.574 3.281 1.00 5.92 138 ASP A O 1
ATOM 1119 N N . GLN A 1 139 ? -4.731 10.387 5.283 1.00 5.52 139 GLN A N 1
ATOM 1120 C CA . GLN A 1 139 ? -3.931 9.466 6.077 1.00 5.36 139 GLN A CA 1
ATOM 1121 C C . GLN A 1 139 ? -4.758 8.269 6.563 1.00 4.59 139 GLN A C 1
ATOM 1122 O O . GLN A 1 139 ? -4.249 7.433 7.309 1.00 4.96 139 GLN A O 1
ATOM 1128 N N . LEU A 1 140 ? -6.026 8.188 6.158 1.00 5.03 140 LEU A N 1
ATOM 1129 C CA . LEU A 1 140 ? -6.934 7.162 6.672 1.00 5.63 140 LEU A CA 1
ATOM 1130 C C . LEU A 1 140 ? -7.008 5.949 5.760 1.00 5.30 140 LEU A C 1
ATOM 1131 O O . LEU A 1 140 ? -7.237 6.073 4.552 1.00 6.01 140 LEU A O 1
ATOM 1136 N N . TRP A 1 141 ? -6.867 4.776 6.374 1.00 5.26 141 TRP A N 1
ATOM 1137 C CA . TRP A 1 141 ? -6.814 3.503 5.680 1.00 6.22 141 TRP A CA 1
ATOM 1138 C C . TRP A 1 141 ? -7.830 2.514 6.247 1.00 5.42 141 TRP A C 1
ATOM 1139 O O . TRP A 1 141 ? -8.310 2.662 7.382 1.00 6.02 141 TRP A O 1
ATOM 1150 N N . HIS A 1 142 ? -8.108 1.497 5.430 1.00 6.20 142 HIS A N 1
ATOM 1151 C CA . HIS A 1 142 ? -8.923 0.336 5.765 1.00 7.97 142 HIS A CA 1
ATOM 1152 C C . HIS A 1 142 ? -8.134 -0.945 5.530 1.00 6.71 142 HIS A C 1
ATOM 1153 O O . HIS A 1 142 ? -7.347 -1.016 4.588 1.00 6.87 142 HIS A O 1
ATOM 1160 N N . PHE A 1 143 ? -8.394 -1.968 6.346 1.00 6.90 143 PHE A N 1
ATOM 1161 C CA . PHE A 1 143 ? -8.006 -3.327 5.998 1.00 6.48 143 PHE A CA 1
ATOM 1162 C C . PHE A 1 143 ? -9.118 -3.907 5.129 1.00 7.14 143 PHE A C 1
ATOM 1163 O O . PHE A 1 143 ? -10.235 -4.120 5.603 1.00 10.14 143 PHE A O 1
ATOM 1171 N N . GLU A 1 144 ? -8.814 -4.175 3.866 1.00 7.46 144 GLU A N 1
ATOM 1172 C CA . GLU A 1 144 ? -9.779 -4.786 2.961 1.00 8.33 144 GLU A CA 1
ATOM 1173 C C . GLU A 1 144 ? -9.495 -6.281 2.891 1.00 7.71 144 GLU A C 1
ATOM 1174 O O . GLU A 1 144 ? -8.563 -6.716 2.225 1.00 7.66 144 GLU A O 1
ATOM 1180 N N . LEU A 1 145 ? -10.284 -7.065 3.618 1.00 8.98 145 LEU A N 1
ATOM 1181 C CA . LEU A 1 145 ? -10.029 -8.497 3.718 1.00 8.79 145 LEU A CA 1
ATOM 1182 C C . LEU A 1 145 ? -10.305 -9.171 2.383 1.00 10.62 145 LEU A C 1
ATOM 1183 O O . LEU A 1 145 ? -11.239 -8.801 1.679 1.00 13.38 145 LEU A O 1
ATOM 1188 N N . VAL A 1 146 ? -9.482 -10.147 2.021 1.00 11.04 146 VAL A N 1
ATOM 1189 C CA . VAL A 1 146 ? -9.687 -10.868 0.770 1.00 13.07 146 VAL A CA 1
ATOM 1190 C C . VAL A 1 146 ? -9.890 -12.357 1.025 1.00 14.65 146 VAL A C 1
ATOM 1191 O O . VAL A 1 146 ? -9.630 -12.866 2.114 1.00 17.89 146 VAL A O 1
ATOM 1196 N N . VAL B 1 1 ? 2.592 13.390 16.473 1.00 7.08 1 VAL B N 1
ATOM 1197 C CA . VAL B 1 1 ? 3.907 14.018 16.407 1.00 6.01 1 VAL B CA 1
ATOM 1198 C C . VAL B 1 1 ? 4.514 14.002 17.797 1.00 5.29 1 VAL B C 1
ATOM 1199 O O . VAL B 1 1 ? 3.860 14.414 18.762 1.00 6.17 1 VAL B O 1
ATOM 1203 N N . ASN B 1 2 ? 5.746 13.520 17.916 1.00 5.50 2 ASN B N 1
ATOM 1204 C CA . ASN B 1 2 ? 6.423 13.547 19.201 1.00 4.90 2 ASN B CA 1
ATOM 1205 C C . ASN B 1 2 ? 6.652 14.973 19.683 1.00 5.13 2 ASN B C 1
ATOM 1206 O O . ASN B 1 2 ? 6.962 15.869 18.896 1.00 5.78 2 ASN B O 1
ATOM 1211 N N . PHE B 1 3 ? 6.487 15.186 20.983 1.00 5.23 3 PHE B N 1
ATOM 1212 C CA . PHE B 1 3 ? 6.740 16.504 21.555 1.00 5.26 3 PHE B CA 1
ATOM 1213 C C . PHE B 1 3 ? 8.155 16.951 21.203 1.00 6.07 3 PHE B C 1
ATOM 1214 O O . PHE B 1 3 ? 9.098 16.193 21.386 1.00 6.58 3 PHE B O 1
ATOM 1222 N N . PRO B 1 4 ? 8.306 18.180 20.688 1.00 6.80 4 PRO B N 1
ATOM 1223 C CA . PRO B 1 4 ? 9.619 18.573 20.162 1.00 8.29 4 PRO B CA 1
ATOM 1224 C C . PRO B 1 4 ? 10.628 19.056 21.200 1.00 8.23 4 PRO B C 1
ATOM 1225 O O . PRO B 1 4 ? 11.783 19.284 20.842 1.00 10.27 4 PRO B O 1
ATOM 1229 N N . ASN B 1 5 ? 10.218 19.203 22.455 1.00 7.73 5 ASN B N 1
ATOM 1230 C CA . ASN B 1 5 ? 11.123 19.679 23.494 1.00 8.69 5 ASN B CA 1
ATOM 1231 C C . ASN B 1 5 ? 11.115 18.738 24.689 1.00 7.80 5 ASN B C 1
ATOM 1232 O O . ASN B 1 5 ? 10.689 19.099 25.786 1.00 10.56 5 ASN B O 1
ATOM 1237 N N . ILE B 1 6 ? 11.576 17.518 24.464 1.00 8.06 6 ILE B N 1
ATOM 1238 C CA . ILE B 1 6 ? 11.665 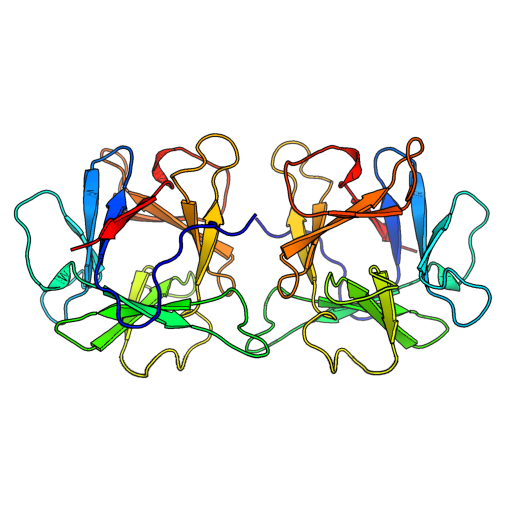16.531 25.528 1.00 7.09 6 ILE B CA 1
ATOM 1239 C C . ILE B 1 6 ? 13.013 16.732 26.221 1.00 7.89 6 ILE B C 1
ATOM 1240 O O . ILE B 1 6 ? 14.034 16.828 25.549 1.00 8.66 6 ILE B O 1
ATOM 1245 N N . PRO B 1 7 ? 13.025 16.827 27.561 1.00 7.52 7 PRO B N 1
ATOM 1246 C CA . PRO B 1 7 ? 14.290 17.098 28.257 1.00 8.54 7 PRO B CA 1
ATOM 1247 C C . PRO B 1 7 ? 15.388 16.089 27.940 1.00 7.43 7 PRO B C 1
ATOM 1248 O O . PRO B 1 7 ? 15.118 14.897 27.735 1.00 7.60 7 PRO B O 1
ATOM 1252 N N . ALA B 1 8 ? 16.617 16.589 27.884 1.00 8.19 8 ALA B N 1
ATOM 1253 C CA . ALA B 1 8 ? 17.796 15.741 27.781 1.00 8.34 8 ALA B CA 1
ATOM 1254 C C . ALA B 1 8 ? 17.844 14.763 28.949 1.00 6.86 8 ALA B C 1
ATOM 1255 O O . ALA B 1 8 ? 17.362 15.063 30.040 1.00 7.48 8 ALA B O 1
ATOM 1257 N N . GLU B 1 9 ? 18.474 13.611 28.746 1.00 8.11 9 GLU B N 1
ATOM 1258 C CA . GLU B 1 9 ? 18.774 12.743 29.875 1.00 8.53 9 GLU B CA 1
ATOM 1259 C C . GLU B 1 9 ? 19.593 13.510 30.901 1.00 8.07 9 GLU B C 1
ATOM 1260 O O . GLU B 1 9 ? 20.398 14.373 30.549 1.00 9.53 9 GLU B O 1
ATOM 1266 N N . GLY B 1 10 ? 19.345 13.217 32.175 1.00 8.54 10 GLY B N 1
ATOM 1267 C CA . GLY B 1 10 ? 20.026 13.886 33.266 1.00 9.65 10 GLY B CA 1
ATOM 1268 C C . GLY B 1 10 ? 19.382 15.190 33.701 1.00 9.15 10 GLY B C 1
ATOM 1269 O O . GLY B 1 10 ? 19.703 15.712 34.761 1.00 11.49 10 GLY B O 1
ATOM 1270 N N . VAL B 1 11 ? 18.471 15.726 32.899 1.00 9.31 11 VAL B N 1
ATOM 1271 C CA . VAL B 1 11 ? 17.806 16.980 33.239 1.00 9.10 11 VAL B CA 1
ATOM 1272 C C . VAL B 1 11 ? 16.558 16.717 34.081 1.00 9.41 11 VAL B C 1
ATOM 1273 O O . VAL B 1 11 ? 15.690 15.942 33.679 1.00 9.78 11 VAL B O 1
ATOM 1277 N N . GLN B 1 12 ? 16.473 17.359 35.243 1.00 9.29 12 GLN B N 1
ATOM 1278 C CA . GLN B 1 12 ? 15.368 17.168 36.187 1.00 9.80 12 GLN B CA 1
ATOM 1279 C C . GLN B 1 12 ? 14.155 18.009 35.843 1.00 8.52 12 GLN B C 1
ATOM 1280 O O . GLN B 1 12 ? 14.290 19.149 35.404 1.00 9.83 12 GLN B O 1
ATOM 1286 N N . PHE B 1 13 ? 12.970 17.477 36.123 1.00 7.83 13 PHE B N 1
ATOM 1287 C CA . PHE B 1 13 ? 11.742 18.220 35.899 1.00 8.39 13 PHE B CA 1
ATOM 1288 C C . PHE B 1 13 ? 10.619 17.677 36.761 1.00 6.79 13 PHE B C 1
ATOM 1289 O O . PHE B 1 13 ? 10.690 16.558 37.267 1.00 7.63 13 PHE B O 1
ATOM 1297 N N . ARG B 1 14 ? 9.585 18.497 36.917 1.00 7.33 14 ARG B N 1
ATOM 1298 C CA . ARG B 1 14 ? 8.281 18.029 37.364 1.00 6.69 14 ARG B CA 1
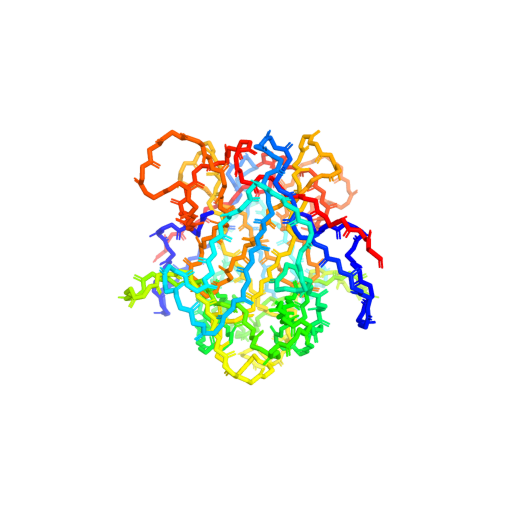ATOM 1299 C C . ARG B 1 14 ? 7.389 17.831 36.145 1.00 6.82 14 ARG B C 1
ATOM 1300 O O . ARG B 1 14 ? 7.602 18.449 35.089 1.00 7.56 14 ARG B O 1
ATOM 1308 N N . LEU B 1 15 ? 6.400 16.957 36.295 1.00 6.35 15 LEU B N 1
ATOM 1309 C CA . LEU B 1 15 ? 5.364 16.776 35.287 1.00 5.86 15 LEU B CA 1
ATOM 1310 C C . LEU B 1 15 ? 4.107 17.442 35.817 1.00 5.71 15 LEU B C 1
ATOM 1311 O O . LEU B 1 15 ? 3.499 16.975 36.791 1.00 6.58 15 LEU B O 1
ATOM 1316 N N . ARG B 1 16 ? 3.745 18.568 35.210 1.00 5.96 16 ARG B N 1
ATOM 1317 C CA . ARG B 1 16 ? 2.632 19.360 35.698 1.00 6.11 16 ARG B CA 1
ATOM 1318 C C . ARG B 1 16 ? 1.507 19.350 34.684 1.00 6.01 16 ARG B C 1
ATOM 1319 O O . ARG B 1 16 ? 1.721 19.610 33.492 1.00 6.59 16 ARG B O 1
ATOM 1327 N N . ALA B 1 17 ? 0.309 19.033 35.149 1.00 6.28 17 ALA B N 1
ATOM 1328 C CA . ALA B 1 17 ? -0.852 19.009 34.276 1.00 6.39 17 ALA B CA 1
ATOM 1329 C C . ALA B 1 17 ? -1.227 20.432 33.883 1.00 6.27 17 ALA B C 1
ATOM 1330 O O . ALA B 1 17 ? -1.293 21.323 34.734 1.00 7.29 17 ALA B O 1
ATOM 1332 N N . ARG B 1 18 ? -1.489 20.645 32.599 1.00 6.58 18 ARG B N 1
ATOM 1333 C CA . ARG B 1 18 ? -1.792 21.987 32.110 1.00 7.13 18 ARG B CA 1
ATOM 1334 C C . ARG B 1 18 ? -2.990 22.611 32.811 1.00 6.69 18 ARG B C 1
ATOM 1335 O O . ARG B 1 18 ? -2.927 23.768 33.251 1.00 7.75 18 ARG B O 1
ATOM 1343 N N . ASP B 1 19 ? -4.082 21.862 32.920 1.00 7.05 19 ASP B N 1
ATOM 1344 C CA . ASP B 1 19 ? -5.324 22.440 33.410 1.00 8.11 19 ASP B CA 1
ATOM 1345 C C . ASP B 1 19 ? -5.439 22.437 34.935 1.00 7.07 19 ASP B C 1
ATOM 1346 O O . ASP B 1 19 ? -5.697 23.484 35.533 1.00 8.96 19 ASP B O 1
ATOM 1351 N N . THR B 1 20 ? -5.260 21.288 35.584 1.00 7.08 20 THR B N 1
ATOM 1352 C CA . THR B 1 20 ? -5.365 21.292 37.044 1.00 7.89 20 THR B CA 1
ATOM 1353 C C . THR B 1 20 ? -4.209 22.020 37.711 1.00 7.81 20 THR B C 1
ATOM 1354 O O . THR B 1 20 ? -4.369 22.571 38.807 1.00 9.00 20 THR B O 1
ATOM 1358 N N . GLY B 1 21 ? -3.046 22.015 37.072 1.00 7.69 21 GLY B N 1
ATOM 1359 C CA . GLY B 1 21 ? -1.844 22.544 37.685 1.00 8.39 21 GLY B CA 1
ATOM 1360 C C . GLY B 1 21 ? -1.237 21.619 38.724 1.00 7.87 21 GLY B C 1
ATOM 1361 O O . GLY B 1 21 ? -0.312 22.013 39.432 1.00 10.16 21 GLY B O 1
ATOM 1362 N N . TYR B 1 22 ? -1.756 20.399 38.833 1.00 7.19 22 TYR B N 1
ATOM 1363 C CA . TYR B 1 22 ? -1.205 19.416 39.761 1.00 7.25 22 TYR B CA 1
ATOM 1364 C C . TYR B 1 22 ? 0.056 18.784 39.184 1.00 7.04 22 TYR B C 1
ATOM 1365 O O . TYR B 1 22 ? 0.235 18.744 37.960 1.00 8.72 22 TYR B O 1
ATOM 1374 N N . VAL B 1 23 ? 0.917 18.263 40.052 1.00 6.43 23 VAL B N 1
ATOM 1375 C CA . VAL B 1 23 ? 2.096 17.542 39.594 1.00 6.31 23 VAL B CA 1
ATOM 1376 C C . VAL B 1 23 ? 2.012 16.071 39.955 1.00 6.29 23 VAL B C 1
ATOM 1377 O O . VAL B 1 23 ? 1.311 15.688 40.901 1.00 7.23 23 VAL B O 1
ATOM 1381 N N . ILE B 1 24 ? 2.727 15.245 39.203 1.00 6.21 24 ILE B N 1
ATOM 1382 C CA . ILE B 1 24 ? 2.852 13.838 39.545 1.00 6.30 24 ILE B CA 1
ATOM 1383 C C . ILE B 1 24 ? 3.917 13.657 40.621 1.00 6.22 24 ILE B C 1
ATOM 1384 O O . ILE B 1 24 ? 4.960 14.321 40.592 1.00 7.25 24 ILE B O 1
ATOM 1389 N N . TYR B 1 25 ? 3.653 12.781 41.586 1.00 6.66 25 TYR B N 1
ATOM 1390 C CA . TYR B 1 25 ? 4.705 12.334 42.491 1.00 6.86 25 TYR B CA 1
ATOM 1391 C C . TYR B 1 25 ? 4.873 10.832 42.378 1.00 6.56 25 TYR B C 1
ATOM 1392 O O . TYR B 1 25 ? 3.971 10.114 41.946 1.00 7.58 25 TYR B O 1
ATOM 1401 N N . SER B 1 26 ? 6.044 10.366 42.794 1.00 7.28 26 SER B N 1
ATOM 1402 C CA . SER B 1 26 ? 6.385 8.957 42.763 1.00 7.31 26 SER B CA 1
ATOM 1403 C C . SER B 1 26 ? 7.220 8.658 43.996 1.00 8.46 26 SER B C 1
ATOM 1404 O O . SER B 1 26 ? 8.367 9.090 44.093 1.00 8.47 26 SER B O 1
ATOM 1407 N N . ARG B 1 27 ? 6.624 7.953 44.950 1.00 7.88 27 ARG B N 1
ATOM 1408 C CA . ARG B 1 27 ? 7.255 7.712 46.248 1.00 9.54 27 ARG B CA 1
ATOM 1409 C C . ARG B 1 27 ? 7.206 6.232 46.629 1.00 8.72 27 ARG B C 1
ATOM 1410 O O . ARG B 1 27 ? 6.664 5.412 45.890 1.00 10.37 27 ARG B O 1
ATOM 1418 N N . THR B 1 28 ? 7.767 5.883 47.786 1.00 10.11 28 THR B N 1
ATOM 1419 C CA . THR B 1 28 ? 7.905 4.472 48.152 1.00 13.28 28 THR B CA 1
ATOM 1420 C C . THR B 1 28 ? 7.045 4.032 49.334 1.00 12.63 28 THR B C 1
ATOM 1421 O O . THR B 1 28 ? 6.962 2.839 49.630 1.00 17.16 28 THR B O 1
ATOM 1425 N N . GLU B 1 29 ? 6.415 4.983 50.013 1.00 11.10 29 GLU B N 1
ATOM 1426 C CA . GLU B 1 29 ? 5.510 4.661 51.109 1.00 11.17 29 GLU B CA 1
ATOM 1427 C C . GLU B 1 29 ? 4.252 5.503 50.997 1.00 11.35 29 GLU B C 1
ATOM 1428 O O . GLU B 1 29 ? 4.241 6.511 50.284 1.00 11.86 29 GLU B O 1
ATOM 1434 N N . ASN B 1 30 ? 3.211 5.083 51.712 1.00 11.26 30 ASN B N 1
ATOM 1435 C CA . ASN B 1 30 ? 1.913 5.756 51.747 1.00 11.92 30 ASN B CA 1
ATOM 1436 C C . ASN B 1 30 ? 1.181 5.719 50.408 1.00 10.74 30 ASN B C 1
ATOM 1437 O O . ASN B 1 30 ? 1.233 6.671 49.623 1.00 11.32 30 ASN B O 1
ATOM 1442 N N . PRO B 1 31 ? 0.508 4.600 50.120 1.00 10.78 31 PRO B N 1
ATOM 1443 C CA . PRO B 1 31 ? -0.262 4.508 48.877 1.00 9.67 31 PRO B CA 1
ATOM 1444 C C . PRO B 1 31 ? -1.347 5.581 48.820 1.00 9.95 31 PRO B C 1
ATOM 1445 O O . PRO B 1 31 ? -1.901 5.930 49.863 1.00 11.02 31 PRO B O 1
ATOM 1449 N N . PRO B 1 32 ? -1.649 6.105 47.623 1.00 10.13 32 PRO B N 1
ATOM 1450 C CA . PRO B 1 32 ? -1.068 5.704 46.336 1.00 9.62 32 PRO B CA 1
ATOM 1451 C C . PRO B 1 32 ? 0.360 6.214 46.147 1.00 9.33 32 PRO B C 1
ATOM 1452 O O . PRO B 1 32 ? 0.669 7.374 46.424 1.00 8.78 32 PRO B O 1
ATOM 1456 N N . LEU B 1 33 ? 1.227 5.333 45.668 1.00 8.95 33 LEU B N 1
ATOM 1457 C CA . LEU B 1 33 ? 2.640 5.662 45.544 1.00 9.22 33 LEU B CA 1
ATOM 1458 C C . LEU B 1 33 ? 2.923 6.591 44.364 1.00 7.55 33 LEU B C 1
ATOM 1459 O O . LEU B 1 33 ? 3.914 7.317 44.369 1.00 8.33 33 LEU B O 1
ATOM 1464 N N . VAL B 1 34 ? 2.062 6.548 43.350 1.00 6.91 34 VAL B N 1
ATOM 1465 C CA . VAL B 1 34 ? 2.109 7.497 42.247 1.00 6.98 34 VAL B CA 1
ATOM 1466 C C . VAL B 1 34 ? 0.730 8.120 42.161 1.00 7.54 34 VAL B C 1
ATOM 1467 O O . VAL B 1 34 ? -0.274 7.416 42.070 1.00 7.98 34 VAL B O 1
ATOM 1471 N N . TRP B 1 35 ? 0.678 9.442 42.210 1.00 7.18 35 TRP B N 1
ATOM 1472 C CA . TRP B 1 35 ? -0.592 10.151 42.149 1.00 7.29 35 TRP B CA 1
ATOM 1473 C C . TRP B 1 35 ? -0.290 11.604 41.804 1.00 6.95 35 TRP B C 1
ATOM 1474 O O . TRP B 1 35 ? 0.850 11.945 41.464 1.00 7.79 35 TRP B O 1
ATOM 1485 N N . GLN B 1 36 ? -1.319 12.443 41.875 1.00 7.50 36 GLN B N 1
ATOM 1486 C CA . GLN B 1 36 ? -1.197 13.867 41.605 1.00 7.47 36 GLN B CA 1
ATOM 1487 C C . GLN B 1 36 ? -1.232 14.642 42.915 1.00 7.25 36 GLN B C 1
ATOM 1488 O O . GLN B 1 36 ? -1.745 14.152 43.923 1.00 8.34 36 GLN B O 1
ATOM 1494 N N . TYR B 1 37 ? -0.704 15.862 42.897 1.00 7.91 37 TYR B N 1
ATOM 1495 C CA . TYR B 1 37 ? -0.535 16.631 44.121 1.00 8.21 37 TYR B CA 1
ATOM 1496 C C . TYR B 1 37 ? -0.563 18.107 43.820 1.00 7.76 37 TYR B C 1
ATOM 1497 O O . TYR B 1 37 ? 0.034 18.567 42.842 1.00 8.38 37 TYR B O 1
ATOM 1506 N N . ASN B 1 38 ? -1.255 18.838 44.686 1.00 9.30 38 ASN B N 1
ATOM 1507 C CA . ASN B 1 38 ? -1.316 20.284 44.629 1.00 11.22 38 ASN B CA 1
ATOM 1508 C C . ASN B 1 38 ? -0.787 20.810 45.958 1.00 10.57 38 ASN B C 1
ATOM 1509 O O . ASN B 1 38 ? -1.505 20.836 46.962 1.00 10.90 38 ASN B O 1
ATOM 1514 N N . GLY B 1 39 ? 0.476 21.207 45.982 1.00 11.28 39 GLY B N 1
ATOM 1515 C CA . GLY B 1 39 ? 1.112 21.605 47.223 1.00 12.51 39 GLY B CA 1
ATOM 1516 C C . GLY B 1 39 ? 2.561 21.979 47.007 1.00 13.49 39 GLY B C 1
ATOM 1517 O O . GLY B 1 39 ? 2.986 22.184 45.863 1.00 12.28 39 GLY B O 1
ATOM 1518 N N . PRO B 1 40 ? 3.333 22.051 48.098 1.00 12.33 40 PRO B N 1
ATOM 1519 C CA . PRO B 1 40 ? 4.729 22.490 48.034 1.00 14.06 40 PRO B CA 1
ATOM 1520 C C . PRO B 1 40 ? 5.622 21.549 47.225 1.00 13.15 40 PRO B C 1
ATOM 1521 O O . PRO B 1 40 ? 5.268 20.380 46.996 1.00 12.26 40 PRO B O 1
ATOM 1525 N N . PRO B 1 41 ? 6.773 22.064 46.772 1.00 12.11 41 PRO B N 1
ATOM 1526 C CA . PRO B 1 41 ? 7.699 21.217 46.023 1.00 11.22 41 PRO B CA 1
ATOM 1527 C C . PRO B 1 41 ? 8.365 20.219 46.954 1.00 14.02 41 PRO B C 1
ATOM 1528 O O . PRO B 1 41 ? 8.859 20.597 48.020 1.00 16.68 41 PRO B O 1
ATOM 1532 N N . TYR B 1 42 ? 8.332 18.950 46.571 1.00 11.53 42 TYR B N 1
ATOM 1533 C CA . TYR B 1 42 ? 9.058 17.904 47.268 1.00 12.55 42 TYR B CA 1
ATOM 1534 C C . TYR B 1 42 ? 9.838 17.114 46.241 1.00 9.81 42 TYR B C 1
ATOM 1535 O O . TYR B 1 42 ? 9.465 17.067 45.061 1.00 9.93 42 TYR B O 1
ATOM 1544 N N . ASP B 1 43 ? 10.909 16.470 46.690 1.00 10.37 43 ASP B N 1
ATOM 1545 C CA . ASP B 1 43 ? 11.784 15.766 45.770 1.00 9.90 43 ASP B CA 1
ATOM 1546 C C . ASP B 1 43 ? 11.102 14.613 45.061 1.00 9.21 43 ASP B C 1
ATOM 1547 O O . ASP B 1 43 ? 11.513 14.253 43.963 1.00 9.04 43 ASP B O 1
ATOM 1552 N N . ASP B 1 44 ? 10.074 14.026 45.674 1.00 9.09 44 ASP B N 1
ATOM 1553 C CA . ASP B 1 44 ? 9.397 12.901 45.026 1.00 8.87 44 ASP B CA 1
ATOM 1554 C C . ASP B 1 44 ? 8.549 13.315 43.822 1.00 7.77 44 ASP B C 1
ATOM 1555 O O . ASP B 1 44 ? 7.947 12.471 43.167 1.00 7.79 44 ASP B O 1
ATOM 1560 N N . GLN B 1 45 ? 8.549 14.610 43.519 1.00 7.56 45 GLN B N 1
ATOM 1561 C CA . GLN B 1 45 ? 7.929 15.135 42.310 1.00 7.06 45 GLN B CA 1
ATOM 1562 C C . GLN B 1 45 ? 8.949 15.319 41.180 1.00 7.59 45 GLN B C 1
ATOM 1563 O O . GLN B 1 45 ? 8.594 15.742 40.087 1.00 7.17 45 GLN B O 1
ATOM 1569 N N . LEU B 1 46 ? 10.214 15.009 41.452 1.00 7.05 46 LEU B N 1
ATOM 1570 C CA . LEU B 1 46 ? 11.282 15.216 40.478 1.00 7.64 46 LEU B CA 1
ATOM 1571 C C . LEU B 1 46 ? 11.607 13.948 39.711 1.00 7.38 46 LEU B C 1
ATOM 1572 O O . LEU B 1 46 ? 11.746 12.870 40.294 1.00 7.72 46 LEU B O 1
ATOM 1577 N N . PHE B 1 47 ? 11.754 14.111 38.400 1.00 7.08 47 PHE B N 1
ATOM 1578 C CA . PHE B 1 47 ? 12.055 13.012 37.501 1.00 7.43 47 PHE B CA 1
ATOM 1579 C C . PHE B 1 47 ? 13.162 13.370 36.526 1.00 7.70 47 PHE B C 1
ATOM 1580 O O . PHE B 1 47 ? 13.400 14.545 36.253 1.00 7.87 47 PHE B O 1
ATOM 1588 N N . THR B 1 48 ? 13.810 12.341 35.988 1.00 6.91 48 THR B N 1
ATOM 1589 C CA . THR B 1 48 ? 14.583 12.464 34.759 1.00 7.62 48 THR B CA 1
ATOM 1590 C C . THR B 1 48 ? 14.140 11.340 33.826 1.00 7.52 48 THR B C 1
ATOM 1591 O O . THR B 1 48 ? 13.399 10.440 34.234 1.00 8.30 48 THR B O 1
ATOM 1595 N N . LEU B 1 49 ? 14.601 11.392 32.581 1.00 6.82 49 LEU B N 1
ATOM 1596 C CA . LEU B 1 49 ? 14.227 10.404 31.581 1.00 7.42 49 LEU B CA 1
ATOM 1597 C C . LEU B 1 49 ? 15.370 9.469 31.239 1.00 7.06 49 LEU B C 1
ATOM 1598 O O . LEU B 1 49 ? 16.527 9.882 31.169 1.00 8.13 49 LEU B O 1
ATOM 1603 N N . ILE B 1 50 ? 15.031 8.210 31.002 1.00 6.61 50 ILE B N 1
ATOM 1604 C CA . ILE B 1 50 ? 15.929 7.285 30.339 1.00 7.52 50 ILE B CA 1
ATOM 1605 C C . ILE B 1 50 ? 15.441 7.171 28.896 1.00 6.56 50 ILE B C 1
ATOM 1606 O O . ILE B 1 50 ? 14.297 6.776 28.647 1.00 7.37 50 ILE B O 1
ATOM 1611 N N . TYR B 1 51 ? 16.292 7.523 27.938 1.00 6.88 51 TYR B N 1
ATOM 1612 C CA . TYR B 1 51 ? 15.897 7.437 26.534 1.00 6.27 51 TYR B CA 1
ATOM 1613 C C . TYR B 1 51 ? 15.922 6.002 26.049 1.00 6.36 51 TYR B C 1
ATOM 1614 O O . TYR B 1 51 ? 16.931 5.309 26.180 1.00 7.75 51 TYR B O 1
ATOM 1623 N N . GLY B 1 52 ? 14.815 5.566 25.465 1.00 5.75 52 GLY B N 1
ATOM 1624 C CA . GLY B 1 52 ? 14.777 4.278 24.805 1.00 6.15 52 GLY B CA 1
ATOM 1625 C C . GLY B 1 52 ? 15.581 4.287 23.517 1.00 6.08 52 GLY B C 1
ATOM 1626 O O . GLY B 1 52 ? 15.654 5.300 22.816 1.00 6.71 52 GLY B O 1
ATOM 1627 N N . THR B 1 53 ? 16.185 3.147 23.209 1.00 6.35 53 THR B N 1
ATOM 1628 C CA . THR B 1 53 ? 16.899 2.951 21.956 1.00 6.93 53 THR B CA 1
ATOM 1629 C C . THR B 1 53 ? 16.471 1.606 21.377 1.00 7.00 53 THR B C 1
ATOM 1630 O O . THR B 1 53 ? 15.747 0.841 22.029 1.00 7.51 53 THR B O 1
ATOM 1634 N N . GLY B 1 54 ? 16.921 1.302 20.166 1.00 7.40 54 GLY B N 1
ATOM 1635 C CA . GLY B 1 54 ? 16.525 0.059 19.523 1.00 9.03 54 GLY B CA 1
ATOM 1636 C C . GLY B 1 54 ? 15.015 0.030 19.353 1.00 8.75 54 GLY B C 1
ATOM 1637 O O . GLY B 1 54 ? 14.437 0.960 18.797 1.00 8.01 54 GLY B O 1
ATOM 1638 N N . PRO B 1 55 ? 14.351 -1.014 19.873 1.00 8.81 55 PRO B N 1
ATOM 1639 C CA . PRO B 1 55 ? 12.896 -1.108 19.720 1.00 9.84 55 PRO B CA 1
ATOM 1640 C C . PRO B 1 55 ? 12.164 -0.065 20.566 1.00 8.55 55 PRO B C 1
ATOM 1641 O O . PRO B 1 55 ? 10.958 0.106 20.403 1.00 11.56 55 PRO B O 1
ATOM 1645 N N . ARG B 1 56 ? 12.877 0.621 21.455 1.00 7.36 56 ARG B N 1
ATOM 1646 C CA . ARG B 1 56 ? 12.286 1.641 22.304 1.00 7.39 56 ARG B CA 1
ATOM 1647 C C . ARG B 1 56 ? 12.626 3.061 21.858 1.00 5.98 56 ARG B C 1
ATOM 1648 O O . ARG B 1 56 ? 12.385 4.009 22.600 1.00 5.98 56 ARG B O 1
ATOM 1656 N N . LYS B 1 57 ? 13.167 3.223 20.651 1.00 6.18 57 LYS B N 1
ATOM 1657 C CA . LYS B 1 57 ? 13.366 4.571 20.126 1.00 6.27 57 LYS B CA 1
ATOM 1658 C C . LYS B 1 57 ? 12.036 5.322 20.127 1.00 5.18 57 LYS B C 1
ATOM 1659 O O . LYS B 1 57 ? 11.012 4.780 19.707 1.00 5.80 57 LYS B O 1
ATOM 1665 N N . ASN B 1 58 ? 12.070 6.566 20.604 1.00 4.90 58 ASN B N 1
ATOM 1666 C CA . ASN B 1 58 ? 10.906 7.438 20.755 1.00 5.21 58 ASN B CA 1
ATOM 1667 C C . ASN B 1 58 ? 10.030 7.115 21.953 1.00 5.10 58 ASN B C 1
ATOM 1668 O O . ASN B 1 58 ? 8.972 7.726 22.137 1.00 5.53 58 ASN B O 1
ATOM 1673 N N . LEU B 1 59 ? 10.501 6.188 22.783 1.00 4.99 59 LEU B N 1
ATOM 1674 C CA . LEU B 1 59 ? 9.924 5.946 24.100 1.00 5.19 59 LEU B CA 1
ATOM 1675 C C . LEU B 1 59 ? 10.942 6.286 25.180 1.00 5.22 59 LEU B C 1
ATOM 1676 O O . LEU B 1 59 ? 12.158 6.361 24.923 1.00 5.72 59 LEU B O 1
ATOM 1681 N N . TYR B 1 60 ? 10.434 6.462 26.400 1.00 5.08 60 TYR B N 1
ATOM 1682 C CA . TYR B 1 60 ? 11.210 6.972 27.529 1.00 5.55 60 TYR B CA 1
ATOM 1683 C C . TYR B 1 60 ? 10.718 6.342 28.818 1.00 5.66 60 TYR B C 1
ATOM 1684 O O . TYR B 1 60 ? 9.508 6.133 28.995 1.00 6.17 60 TYR B O 1
ATOM 1693 N N . ALA B 1 61 ? 11.643 6.069 29.731 1.00 5.97 61 ALA B N 1
ATOM 1694 C CA . ALA B 1 61 ? 11.253 5.682 31.080 1.00 6.26 61 ALA B CA 1
ATOM 1695 C C . ALA B 1 61 ? 11.380 6.911 31.966 1.00 5.79 61 ALA B C 1
ATOM 1696 O O . ALA B 1 61 ? 12.280 7.737 31.782 1.00 6.87 61 ALA B O 1
ATOM 1698 N N . ILE B 1 62 ? 10.463 7.034 32.917 1.00 5.91 62 ILE B N 1
ATOM 1699 C CA . ILE B 1 62 ? 10.323 8.234 33.724 1.00 6.76 62 ILE B CA 1
ATOM 1700 C C . ILE B 1 62 ? 10.764 7.868 35.138 1.00 6.19 62 ILE B C 1
ATOM 1701 O O . ILE B 1 62 ? 10.047 7.168 35.867 1.00 6.96 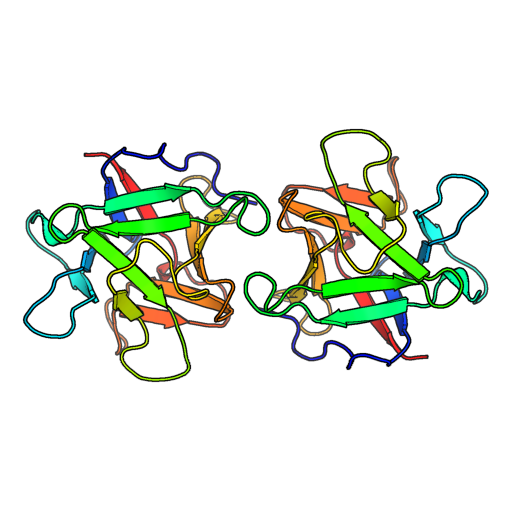62 ILE B O 1
ATOM 1706 N N . LYS B 1 63 ? 11.961 8.324 35.500 1.00 7.32 63 LYS B N 1
ATOM 1707 C CA . LYS B 1 63 ? 12.679 7.829 36.673 1.00 7.32 63 LYS B CA 1
ATOM 1708 C C . LYS B 1 63 ? 12.716 8.842 37.811 1.00 7.98 63 LYS B C 1
ATOM 1709 O O . LYS B 1 63 ? 13.109 9.990 37.621 1.00 8.13 63 LYS B O 1
ATOM 1715 N N . SER B 1 64 ? 12.315 8.398 38.999 1.00 7.67 64 SER B N 1
ATOM 1716 C CA . SER B 1 64 ? 12.298 9.248 40.181 1.00 8.83 64 SER B CA 1
ATOM 1717 C C . SER B 1 64 ? 13.695 9.642 40.618 1.00 8.92 64 SER B C 1
ATOM 1718 O O . SER B 1 64 ? 14.559 8.784 40.819 1.00 10.05 64 SER B O 1
ATOM 1721 N N . VAL B 1 65 ? 13.916 10.936 40.792 1.00 8.32 65 VAL B N 1
ATOM 1722 C CA . VAL B 1 65 ? 15.192 11.404 41.319 1.00 9.64 65 VAL B CA 1
ATOM 1723 C C . VAL B 1 65 ? 15.524 10.825 42.714 1.00 10.42 65 VAL B C 1
ATOM 1724 O O . VAL B 1 65 ? 16.580 10.214 42.885 1.00 11.23 65 VAL B O 1
ATOM 1728 N N . PRO B 1 66 ? 14.634 10.978 43.710 1.00 9.94 66 PRO B N 1
ATOM 1729 C CA . PRO B 1 66 ? 15.053 10.480 45.029 1.00 10.97 66 PRO B CA 1
ATOM 1730 C C . PRO B 1 66 ? 15.086 8.959 45.186 1.00 11.61 66 PRO B C 1
ATOM 1731 O O . PRO B 1 66 ? 15.937 8.478 45.934 1.00 13.75 66 PRO B O 1
ATOM 1735 N N . ASN B 1 67 ? 14.204 8.209 44.532 1.00 11.06 67 ASN B N 1
ATOM 1736 C CA . ASN B 1 67 ? 14.139 6.775 44.818 1.00 12.59 67 ASN B CA 1
ATOM 1737 C C . ASN B 1 67 ? 14.497 5.860 43.654 1.00 12.00 67 ASN B C 1
ATOM 1738 O O . ASN B 1 67 ? 14.588 4.648 43.825 1.00 12.46 67 ASN B O 1
ATOM 1743 N N . GLY B 1 68 ? 14.675 6.435 42.471 1.00 11.47 68 GLY B N 1
ATOM 1744 C CA . GLY B 1 68 ? 15.137 5.674 41.327 1.00 11.32 68 GLY B CA 1
ATOM 1745 C C . GLY B 1 68 ? 14.111 4.783 40.646 1.00 10.87 68 GLY B C 1
ATOM 1746 O O . GLY B 1 68 ? 14.420 4.178 39.625 1.00 12.73 68 GLY B O 1
ATOM 1747 N N . ARG B 1 69 ? 12.906 4.671 41.194 1.00 9.82 69 ARG B N 1
ATOM 1748 C CA . ARG B 1 69 ? 11.893 3.849 40.545 1.00 10.42 69 ARG B CA 1
ATOM 1749 C C . ARG B 1 69 ? 11.415 4.512 39.258 1.00 9.39 69 ARG B C 1
ATOM 1750 O O . ARG B 1 69 ? 11.430 5.739 39.148 1.00 9.17 69 ARG B O 1
ATOM 1758 N N . VAL B 1 70 ? 10.993 3.700 38.295 1.00 8.26 70 VAL B N 1
ATOM 1759 C CA . VAL B 1 70 ? 10.395 4.222 37.073 1.00 8.24 70 VAL B CA 1
ATOM 1760 C C . VAL B 1 70 ? 8.885 4.036 37.110 1.00 7.54 70 VAL B C 1
ATOM 1761 O O . VAL B 1 70 ? 8.373 3.125 37.767 1.00 8.21 70 VAL B O 1
ATOM 1765 N N . LEU B 1 71 ? 8.165 4.908 36.414 1.00 6.44 71 LEU B N 1
ATOM 1766 C CA . LEU B 1 71 ? 6.716 4.787 36.329 1.00 6.76 71 LEU B CA 1
ATOM 1767 C C . LEU B 1 71 ? 6.297 3.616 35.460 1.00 5.96 71 LEU B C 1
ATOM 1768 O O . LEU B 1 71 ? 7.006 3.211 34.533 1.00 7.14 71 LEU B O 1
ATOM 1773 N N . PHE B 1 72 ? 5.115 3.087 35.753 1.00 7.36 72 PHE B N 1
ATOM 1774 C CA . PHE B 1 72 ? 4.433 2.176 34.840 1.00 6.59 72 PHE B CA 1
ATOM 1775 C C . PHE B 1 72 ? 2.979 2.588 34.705 1.00 6.44 72 PHE B C 1
ATOM 1776 O O . PHE B 1 72 ? 2.421 3.237 35.593 1.00 6.52 72 PHE B O 1
ATOM 1784 N N . SER B 1 73 ? 2.374 2.196 33.590 1.00 6.40 73 SER B N 1
ATOM 1785 C CA . SER B 1 73 ? 0.975 2.464 33.334 1.00 6.39 73 SER B CA 1
ATOM 1786 C C . SER B 1 73 ? 0.391 1.261 32.617 1.00 5.91 73 SER B C 1
ATOM 1787 O O . SER B 1 73 ? 0.764 0.963 31.478 1.00 6.89 73 SER B O 1
ATOM 1790 N N . ARG B 1 74 ? -0.497 0.559 33.308 1.00 7.15 74 ARG B N 1
ATOM 1791 C CA . ARG B 1 74 ? -0.986 -0.728 32.841 1.00 7.90 74 ARG B CA 1
ATOM 1792 C C . ARG B 1 74 ? -2.484 -0.853 33.071 1.00 7.99 74 ARG B C 1
ATOM 1793 O O . ARG B 1 74 ? -3.090 -0.051 33.795 1.00 8.49 74 ARG B O 1
ATOM 1801 N N . THR B 1 75 ? -3.075 -1.871 32.453 1.00 8.87 75 THR B N 1
ATOM 1802 C CA . THR B 1 75 ? -4.496 -2.154 32.624 1.00 10.61 75 THR B CA 1
ATOM 1803 C C . THR B 1 75 ? -4.752 -3.597 33.079 1.00 12.26 75 THR B C 1
ATOM 1804 O O . THR B 1 75 ? -5.907 -4.016 33.198 1.00 14.50 75 THR B O 1
ATOM 1808 N N . SER B 1 76 ? -3.684 -4.345 33.343 1.00 12.31 76 SER B N 1
ATOM 1809 C CA A SER B 1 76 ? -3.804 -5.750 33.729 0.50 13.37 76 SER B CA 1
ATOM 1810 C CA B SER B 1 76 ? -3.796 -5.748 33.731 0.50 13.39 76 SER B CA 1
ATOM 1811 C C . SER B 1 76 ? -4.330 -5.922 35.148 1.00 15.35 76 SER B C 1
ATOM 1812 O O . SER B 1 76 ? -5.205 -6.758 35.390 1.00 17.19 76 SER B O 1
ATOM 1817 N N . ALA B 1 77 ? -3.793 -5.137 36.077 1.00 12.93 77 ALA B N 1
ATOM 1818 C CA . ALA B 1 77 ? -4.131 -5.251 37.490 1.00 15.48 77 ALA B CA 1
ATOM 1819 C C . ALA B 1 77 ? -3.778 -3.978 38.256 1.00 13.79 77 ALA B C 1
ATOM 1820 O O . ALA B 1 77 ? -2.968 -3.161 37.801 1.00 13.64 77 ALA B O 1
ATOM 1822 N N . SER B 1 78 ? -4.387 -3.819 39.425 1.00 15.87 78 SER B N 1
ATOM 1823 C CA . SER B 1 78 ? -4.174 -2.641 40.257 1.00 14.85 78 SER B CA 1
ATOM 1824 C C . SER B 1 78 ? -2.893 -2.766 41.082 1.00 17.28 78 SER B C 1
ATOM 1825 O O . SER B 1 78 ? -2.521 -3.869 41.483 1.00 19.01 78 SER B O 1
ATOM 1828 N N . PRO B 1 79 ? -2.209 -1.638 41.341 1.00 13.99 79 PRO B N 1
ATOM 1829 C CA . PRO B 1 79 ? -2.535 -0.293 40.849 1.00 13.57 79 PRO B CA 1
ATOM 1830 C C . PRO B 1 79 ? -2.217 -0.138 39.368 1.00 11.67 79 PRO B C 1
ATOM 1831 O O . PRO B 1 79 ? -1.253 -0.715 38.868 1.00 11.51 79 PRO B O 1
ATOM 1835 N N . TYR B 1 80 ? -3.050 0.623 38.671 1.00 10.44 80 TYR B N 1
ATOM 1836 C CA . TYR B 1 80 ? -2.877 0.800 37.238 1.00 9.60 80 TYR B CA 1
ATOM 1837 C C . TYR B 1 80 ? -1.716 1.717 36.881 1.00 7.37 80 TYR B C 1
ATOM 1838 O O . TYR B 1 80 ? -1.010 1.470 35.908 1.00 8.35 80 TYR B O 1
ATOM 1847 N N . VAL B 1 81 ? -1.517 2.766 37.667 1.00 7.66 81 VAL B N 1
ATOM 1848 C CA . VAL B 1 81 ? -0.340 3.611 37.518 1.00 7.57 81 VAL B CA 1
ATOM 1849 C C . VAL B 1 81 ? 0.497 3.470 38.779 1.00 7.13 81 VAL B C 1
ATOM 1850 O O . VAL B 1 81 ? -0.022 3.566 39.895 1.00 8.58 81 VAL B O 1
ATOM 1854 N N . GLY B 1 82 ? 1.784 3.209 38.621 1.00 7.65 82 GLY B N 1
ATOM 1855 C CA . GLY B 1 82 ? 2.620 2.988 39.779 1.00 8.43 82 GLY B CA 1
ATOM 1856 C C . GLY B 1 82 ? 4.076 3.142 39.443 1.00 7.72 82 GLY B C 1
ATOM 1857 O O . GLY B 1 82 ? 4.436 3.737 38.422 1.00 7.50 82 GLY B O 1
ATOM 1858 N N . ASN B 1 83 ? 4.915 2.625 40.327 1.00 8.22 83 ASN B N 1
ATOM 1859 C CA . ASN B 1 83 ? 6.342 2.687 40.119 1.00 8.23 83 ASN B CA 1
ATOM 1860 C C . ASN B 1 83 ? 7.005 1.363 40.456 1.00 9.49 83 ASN B C 1
ATOM 1861 O O . ASN B 1 83 ? 6.424 0.516 41.142 1.00 10.21 83 ASN B O 1
ATOM 1866 N N . ILE B 1 84 ? 8.221 1.188 39.963 1.00 8.88 84 ILE B N 1
ATOM 1867 C CA . ILE B 1 84 ? 8.931 -0.060 40.159 1.00 10.94 84 ILE B CA 1
ATOM 1868 C C . ILE B 1 84 ? 10.416 0.160 39.934 1.00 10.15 84 ILE B C 1
ATOM 1869 O O . ILE B 1 84 ? 10.830 1.012 39.146 1.00 10.40 84 ILE B O 1
ATOM 1874 N N . ALA B 1 85 ? 11.218 -0.605 40.665 1.00 11.74 85 ALA B N 1
ATOM 1875 C CA . ALA B 1 85 ? 12.660 -0.559 40.516 1.00 12.85 85 ALA B CA 1
ATOM 1876 C C . ALA B 1 85 ? 13.111 -0.960 39.119 1.00 14.01 85 ALA B C 1
ATOM 1877 O O . ALA B 1 85 ? 12.393 -1.636 38.376 1.00 13.12 85 ALA B O 1
ATOM 1879 N N . GLY B 1 86 ? 14.324 -0.545 38.783 1.00 17.98 86 GLY B N 1
ATOM 1880 C CA . GLY B 1 86 ? 14.919 -0.876 37.508 1.00 20.26 86 GLY B CA 1
ATOM 1881 C C . GLY B 1 86 ? 15.050 0.352 36.636 1.00 14.90 86 GLY B C 1
ATOM 1882 O O . GLY B 1 86 ? 14.765 1.473 37.059 1.00 19.20 86 GLY B O 1
ATOM 1883 N N . ASP B 1 87 ? 15.505 0.133 35.415 1.00 23.12 87 ASP B N 1
ATOM 1884 C CA . ASP B 1 87 ? 15.652 1.205 34.459 1.00 21.26 87 ASP B CA 1
ATOM 1885 C C . ASP B 1 87 ? 14.767 0.888 33.280 1.00 18.16 87 ASP B C 1
ATOM 1886 O O . ASP B 1 87 ? 15.158 1.066 32.129 1.00 21.54 87 ASP B O 1
ATOM 1891 N N . GLY B 1 88 ? 13.565 0.407 33.574 1.00 13.70 88 GLY B N 1
ATOM 1892 C CA . GLY B 1 88 ? 12.622 0.072 32.527 1.00 12.28 88 GLY B CA 1
ATOM 1893 C C . GLY B 1 88 ? 12.716 -1.377 32.106 1.00 11.96 88 GLY B C 1
ATOM 1894 O O . GLY B 1 88 ? 12.696 -1.691 30.918 1.00 11.63 88 GLY B O 1
ATOM 1895 N N . THR B 1 89 ? 12.818 -2.262 33.092 1.00 12.62 89 THR B N 1
ATOM 1896 C CA . THR B 1 89 ? 12.875 -3.695 32.846 1.00 14.91 89 THR B CA 1
ATOM 1897 C C . THR B 1 89 ? 11.597 -4.176 32.174 1.00 14.44 89 THR B C 1
ATOM 1898 O O . THR B 1 89 ? 11.617 -5.118 31.377 1.00 17.93 89 THR B O 1
ATOM 1902 N N . TYR B 1 90 ? 10.488 -3.509 32.476 1.00 12.78 90 TYR B N 1
ATOM 1903 C CA . TYR B 1 90 ? 9.191 -3.977 32.026 1.00 13.16 90 TYR B CA 1
ATOM 1904 C C . TYR B 1 90 ? 8.676 -3.143 30.865 1.00 12.04 90 TYR B C 1
ATOM 1905 O O . TYR B 1 90 ? 8.909 -1.937 30.788 1.00 10.96 90 TYR B O 1
ATOM 1914 N N . ASN B 1 91 ? 7.958 -3.781 29.957 1.00 11.95 91 ASN B N 1
ATOM 1915 C CA . ASN B 1 91 ? 7.499 -3.096 28.761 1.00 12.69 91 ASN B CA 1
ATOM 1916 C C . ASN B 1 91 ? 6.543 -1.923 29.050 1.00 10.75 91 ASN B C 1
ATOM 1917 O O . ASN B 1 91 ? 6.558 -0.911 28.346 1.00 10.57 91 ASN B O 1
ATOM 1922 N N . ASP B 1 92 ? 5.728 -2.051 30.096 1.00 9.45 92 ASP B N 1
ATOM 1923 C CA . ASP B 1 92 ? 4.825 -0.965 30.477 1.00 8.64 92 ASP B CA 1
ATOM 1924 C C . ASP B 1 92 ? 5.524 0.177 31.227 1.00 7.11 92 ASP B C 1
ATOM 1925 O O . ASP B 1 92 ? 4.862 1.061 31.762 1.00 6.67 92 ASP B O 1
ATOM 1930 N N . ASN B 1 93 ? 6.857 0.156 31.247 1.00 7.64 93 ASN B N 1
ATOM 1931 C CA . ASN B 1 93 ? 7.628 1.265 31.794 1.00 7.41 93 ASN B CA 1
ATOM 1932 C C . ASN B 1 93 ? 7.980 2.301 30.725 1.00 6.99 93 ASN B C 1
ATOM 1933 O O . ASN B 1 93 ? 8.694 3.252 31.024 1.00 7.81 93 ASN B O 1
ATOM 1938 N N . TRP B 1 94 ? 7.530 2.110 29.485 1.00 6.47 94 TRP B N 1
ATOM 1939 C CA . TRP B 1 94 ? 8.017 2.921 28.369 1.00 6.40 94 TRP B CA 1
ATOM 1940 C C . TRP B 1 94 ? 6.925 3.811 27.781 1.00 5.46 94 TRP B C 1
ATOM 1941 O O . TRP B 1 94 ? 5.877 3.332 27.351 1.00 6.87 94 TRP B O 1
ATOM 1952 N N . PHE B 1 95 ? 7.186 5.117 27.769 1.00 5.09 95 PHE B N 1
ATOM 1953 C CA . PHE B 1 95 ? 6.193 6.118 27.412 1.00 4.85 95 PHE B CA 1
ATOM 1954 C C . PHE B 1 95 ? 6.619 6.943 26.211 1.00 4.90 95 PHE B C 1
ATOM 1955 O O . PHE B 1 95 ? 7.802 7.226 26.021 1.00 5.44 95 PHE B O 1
ATOM 1963 N N . GLN B 1 96 ? 5.629 7.341 25.426 1.00 4.68 96 GLN B N 1
ATOM 1964 C CA . GLN B 1 96 ? 5.798 8.259 24.314 1.00 4.59 96 GLN B CA 1
ATOM 1965 C C . GLN B 1 96 ? 5.228 9.614 24.735 1.00 4.42 96 GLN B C 1
ATOM 1966 O O . GLN B 1 96 ? 4.195 9.658 25.397 1.00 5.61 96 GLN B O 1
ATOM 1972 N N . PHE B 1 97 ? 5.882 10.715 24.373 1.00 4.53 97 PHE B N 1
ATOM 1973 C CA . PHE B 1 97 ? 5.349 12.044 24.657 1.00 4.90 97 PHE B CA 1
ATOM 1974 C C . PHE B 1 97 ? 4.811 12.600 23.352 1.00 4.43 97 PHE B C 1
ATOM 1975 O O . PHE B 1 97 ? 5.570 12.938 22.445 1.00 5.14 97 PHE B O 1
ATOM 1983 N N . ILE B 1 98 ? 3.488 12.636 23.241 1.00 4.71 98 ILE B N 1
ATOM 1984 C CA . ILE B 1 98 ? 2.828 12.958 21.987 1.00 5.05 98 ILE B CA 1
ATOM 1985 C C . ILE B 1 98 ? 2.270 14.373 22.040 1.00 4.85 98 ILE B C 1
ATOM 1986 O O . ILE B 1 98 ? 1.387 14.669 22.855 1.00 5.02 98 ILE B O 1
ATOM 1991 N N . GLN B 1 99 ? 2.801 15.252 21.201 1.00 5.72 99 GLN B N 1
ATOM 1992 C CA . GLN B 1 99 ? 2.372 16.642 21.168 1.00 5.65 99 GLN B CA 1
ATOM 1993 C C . GLN B 1 99 ? 0.879 16.742 20.892 1.00 5.28 99 GLN B C 1
ATOM 1994 O O . GLN B 1 99 ? 0.352 16.026 20.047 1.00 5.93 99 GLN B O 1
ATOM 2000 N N . ASP B 1 100 ? 0.193 17.630 21.599 1.00 5.30 100 ASP B N 1
ATOM 2001 C CA . ASP B 1 100 ? -1.192 17.892 21.267 1.00 6.31 100 ASP B CA 1
ATOM 2002 C C . ASP B 1 100 ? -1.277 18.615 19.925 1.00 6.74 100 ASP B C 1
ATOM 2003 O O . ASP B 1 100 ? -0.462 19.484 19.624 1.00 8.47 100 ASP B O 1
ATOM 2008 N N . ASP B 1 101 ? -2.289 18.277 19.134 1.00 7.93 101 ASP B N 1
ATOM 2009 C CA . ASP B 1 101 ? -2.421 18.834 17.788 1.00 9.41 101 ASP B CA 1
ATOM 2010 C C . ASP B 1 101 ? -2.962 20.264 17.767 1.00 8.96 101 ASP B C 1
ATOM 2011 O O . ASP B 1 101 ? -2.917 20.922 16.725 1.00 11.37 101 ASP B O 1
ATOM 2016 N N . ASN B 1 102 ? -3.479 20.743 18.895 1.00 9.15 102 ASN B N 1
ATOM 2017 C CA . ASN B 1 102 ? -4.034 22.091 18.973 1.00 9.59 102 ASN B CA 1
ATOM 2018 C C . ASN B 1 102 ? -3.205 23.028 19.847 1.00 8.49 102 ASN B C 1
ATOM 2019 O O . ASN B 1 102 ? -3.050 24.206 19.514 1.00 11.76 102 ASN B O 1
ATOM 2024 N N . ASP B 1 103 ? -2.693 22.510 20.963 1.00 9.13 103 ASP B N 1
ATOM 2025 C CA . ASP B 1 103 ? -1.822 23.266 21.853 1.00 8.12 103 ASP B CA 1
ATOM 2026 C C . ASP B 1 103 ? -0.417 22.703 21.730 1.00 8.10 103 ASP B C 1
ATOM 2027 O O . ASP B 1 103 ? -0.099 21.686 22.345 1.00 8.18 103 ASP B O 1
ATOM 2032 N N . PRO B 1 104 ? 0.438 23.363 20.937 1.00 9.10 104 PRO B N 1
ATOM 2033 C CA . PRO B 1 104 ? 1.760 22.780 20.669 1.00 9.58 104 PRO B CA 1
ATOM 2034 C C . PRO B 1 104 ? 2.676 22.760 21.888 1.00 8.80 104 PRO B C 1
ATOM 2035 O O . PRO B 1 104 ? 3.727 22.123 21.845 1.00 8.54 104 PRO B O 1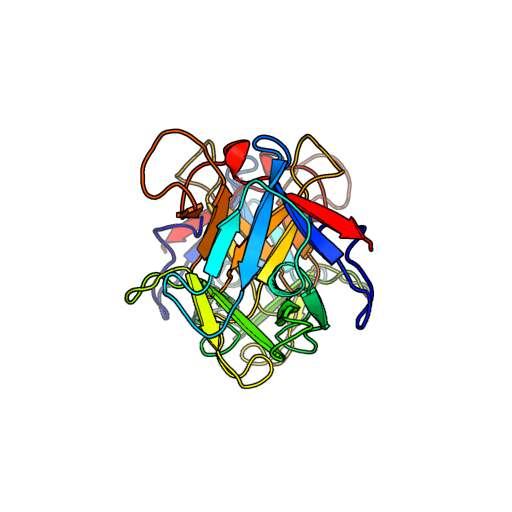
ATOM 2039 N N . ASN B 1 105 ? 2.291 23.456 22.952 1.00 8.40 105 ASN B N 1
ATOM 2040 C CA . ASN B 1 105 ? 3.098 23.499 24.160 1.00 8.74 105 ASN B CA 1
ATOM 2041 C C . ASN B 1 105 ? 2.787 22.399 25.171 1.00 8.07 105 ASN B C 1
ATOM 2042 O O . ASN B 1 105 ? 3.387 22.351 26.240 1.00 9.11 105 ASN B O 1
ATOM 2047 N N . SER B 1 106 ? 1.866 21.503 24.824 1.00 6.71 106 SER B N 1
ATOM 2048 C CA . SER B 1 106 ? 1.505 20.410 25.721 1.00 6.05 106 SER B CA 1
ATOM 2049 C C . SER B 1 106 ? 1.615 19.069 25.029 1.00 5.28 106 SER B C 1
ATOM 2050 O O . SER B 1 106 ? 1.638 18.986 23.797 1.00 6.47 106 SER B O 1
ATOM 2053 N N . PHE B 1 107 ? 1.652 18.017 25.836 1.00 5.51 107 PHE B N 1
ATOM 2054 C CA . PHE B 1 107 ? 1.746 16.666 25.311 1.00 5.22 107 PHE B CA 1
ATOM 2055 C C . PHE B 1 107 ? 0.958 15.704 26.184 1.00 4.60 107 PHE B C 1
ATOM 2056 O O . PHE B 1 107 ? 0.629 15.996 27.345 1.00 5.32 107 PHE B O 1
ATOM 2064 N N . ARG B 1 108 ? 0.676 14.543 25.608 1.00 4.35 108 ARG B N 1
ATOM 2065 C CA . ARG B 1 108 ? 0.147 13.418 26.353 1.00 4.96 108 ARG B CA 1
ATOM 2066 C C . ARG B 1 108 ? 1.261 12.441 26.704 1.00 4.10 108 ARG B C 1
ATOM 2067 O O . ARG B 1 108 ? 2.241 12.291 25.960 1.00 5.23 108 ARG B O 1
ATOM 2075 N N . ILE B 1 109 ? 1.095 11.780 27.847 1.00 4.55 109 ILE B N 1
ATOM 2076 C CA . ILE B 1 109 ? 2.035 10.782 28.336 1.00 4.83 109 ILE B CA 1
ATOM 2077 C C . ILE B 1 109 ? 1.408 9.427 28.029 1.00 4.04 109 ILE B C 1
ATOM 2078 O O . ILE B 1 109 ? 0.516 8.955 28.742 1.00 5.04 109 ILE B O 1
ATOM 2083 N N . TYR B 1 110 ? 1.859 8.842 26.923 1.00 4.37 110 TYR B N 1
ATOM 2084 C CA . TYR B 1 110 ? 1.217 7.697 26.295 1.00 4.72 110 TYR B CA 1
ATOM 2085 C C . TYR B 1 110 ? 2.029 6.427 26.535 1.00 4.98 110 TYR B C 1
ATOM 2086 O O . TYR B 1 110 ? 3.250 6.430 26.395 1.00 6.40 110 TYR B O 1
ATOM 2095 N N . ASN B 1 111 ? 1.361 5.343 26.903 1.00 5.19 111 ASN B N 1
ATOM 2096 C CA . ASN B 1 111 ? 2.027 4.076 27.144 1.00 5.51 111 ASN B CA 1
ATOM 2097 C C . ASN B 1 111 ? 1.709 3.111 26.012 1.00 5.27 111 ASN B C 1
ATOM 2098 O O . ASN B 1 111 ? 0.554 2.775 25.787 1.00 5.89 111 ASN B O 1
ATOM 2103 N N . LEU B 1 112 ? 2.737 2.674 25.292 1.00 5.86 112 LEU B N 1
ATOM 2104 C CA . LEU B 1 112 ? 2.553 1.790 24.149 1.00 6.35 112 LEU B CA 1
ATOM 2105 C C . LEU B 1 112 ? 2.055 0.406 24.570 1.00 6.64 112 LEU B C 1
ATOM 2106 O O . LEU B 1 112 ? 1.230 -0.203 23.885 1.00 6.79 112 LEU B O 1
ATOM 2111 N N . ALA B 1 113 ? 2.563 -0.108 25.680 1.00 6.44 113 ALA B N 1
ATOM 2112 C CA . ALA B 1 113 ? 2.145 -1.433 26.122 1.00 7.18 113 ALA B CA 1
ATOM 2113 C C . ALA B 1 113 ? 0.649 -1.491 26.436 1.00 7.19 113 ALA B C 1
ATOM 2114 O O . ALA B 1 113 ? -0.026 -2.458 26.074 1.00 7.94 113 ALA B O 1
ATOM 2116 N N . SER B 1 114 ? 0.126 -0.465 27.099 1.00 6.30 114 SER B N 1
ATOM 2117 C CA . SER B 1 114 ? -1.264 -0.497 27.543 1.00 6.37 114 SER B CA 1
ATOM 2118 C C . SER B 1 114 ? -2.220 0.370 26.719 1.00 5.53 114 SER B C 1
ATOM 2119 O O . SER B 1 114 ? -3.422 0.350 26.964 1.00 6.28 114 SER B O 1
ATOM 2122 N N . ASP B 1 115 ? -1.692 1.118 25.751 1.00 5.15 115 ASP B N 1
ATOM 2123 C CA . ASP B 1 115 ? -2.509 1.997 24.907 1.00 4.92 115 ASP B CA 1
ATOM 2124 C C . ASP B 1 115 ? -3.314 2.998 25.748 1.00 5.35 115 ASP B C 1
ATOM 2125 O O . ASP B 1 115 ? -4.490 3.251 25.468 1.00 6.34 115 ASP B O 1
ATOM 2130 N N . THR B 1 116 ? -2.666 3.577 26.758 1.00 4.98 116 THR B N 1
ATOM 2131 C CA . THR B 1 116 ? -3.312 4.527 27.650 1.00 5.15 116 THR B CA 1
ATOM 2132 C C . THR B 1 116 ? -2.543 5.840 27.698 1.00 4.60 116 THR B C 1
ATOM 2133 O O . THR B 1 116 ? -1.340 5.889 27.412 1.00 5.03 116 THR B O 1
ATOM 2137 N N . VAL B 1 117 ? -3.242 6.895 28.107 1.00 4.65 117 VAL B N 1
ATOM 2138 C CA . VAL B 1 117 ? -2.608 8.161 28.471 1.00 4.58 117 VAL B CA 1
ATOM 2139 C C . VAL B 1 117 ? -2.882 8.479 29.937 1.00 4.58 117 VAL B C 1
ATOM 2140 O O . VAL B 1 117 ? -3.899 8.058 30.497 1.00 5.93 117 VAL B O 1
ATOM 2144 N N . LEU B 1 118 ? -1.985 9.236 30.557 1.00 4.69 118 LEU B N 1
ATOM 2145 C CA . LEU B 1 118 ? -2.209 9.690 31.924 1.00 4.91 118 LEU B CA 1
ATOM 2146 C C . LEU B 1 118 ? -3.092 10.933 31.948 1.00 4.85 118 LEU B C 1
ATOM 2147 O O . LEU B 1 118 ? -2.999 11.778 31.059 1.00 5.81 118 LEU B O 1
ATOM 2152 N N . TYR B 1 119 ? -3.927 11.068 32.977 1.00 5.34 119 TYR B N 1
ATOM 2153 C CA . TYR B 1 119 ? -4.772 12.252 33.098 1.00 5.68 119 TYR B CA 1
ATOM 2154 C C . TYR B 1 119 ? -4.784 12.772 34.535 1.00 5.25 119 TYR B C 1
ATOM 2155 O O . TYR B 1 119 ? -4.475 12.040 35.490 1.00 6.15 119 TYR B O 1
ATOM 2164 N N . SER B 1 120 ? -5.169 14.039 34.666 1.00 5.78 120 SER B N 1
ATOM 2165 C CA . SER B 1 120 ? -5.293 14.714 35.950 1.00 5.93 120 SER B CA 1
ATOM 2166 C C . SER B 1 120 ? -6.575 15.537 35.938 1.00 6.70 120 SER B C 1
ATOM 2167 O O . SER B 1 120 ? -6.735 16.432 35.107 1.00 7.02 120 SER B O 1
ATOM 2170 N N . ARG B 1 121 ? -7.490 15.235 36.852 1.00 6.85 121 ARG B N 1
ATOM 2171 C CA . ARG B 1 121 ? -8.750 15.966 36.923 1.00 7.04 121 ARG B CA 1
ATOM 2172 C C . ARG B 1 121 ? -9.133 16.204 38.382 1.00 7.61 121 ARG B C 1
ATOM 2173 O O . ARG B 1 121 ? -8.492 15.681 39.293 1.00 7.88 121 ARG B O 1
ATOM 2181 N N . THR B 1 122 ? -10.173 17.002 38.603 1.00 8.46 122 THR B N 1
ATOM 2182 C CA . THR B 1 122 ? -10.603 17.348 39.953 1.00 10.01 122 THR B CA 1
ATOM 2183 C C . THR B 1 122 ? -11.959 16.747 40.285 1.00 9.35 122 THR B C 1
ATOM 2184 O O . THR B 1 122 ? -12.505 16.980 41.367 1.00 10.95 122 THR B O 1
ATOM 2188 N N . THR B 1 123 ? -12.510 15.981 39.357 1.00 10.14 123 THR B N 1
ATOM 2189 C CA . THR B 1 123 ? -13.917 15.607 39.422 1.00 12.50 123 THR B CA 1
ATOM 2190 C C . THR B 1 123 ? -14.141 14.187 39.943 1.00 13.61 123 THR B C 1
ATOM 2191 O O . THR B 1 123 ? -14.263 13.969 41.148 1.00 18.58 123 THR B O 1
ATOM 2195 N N . ALA B 1 124 ? -14.196 13.220 39.041 1.00 16.85 124 ALA B N 1
ATOM 2196 C CA . ALA B 1 124 ? -14.551 11.862 39.432 1.00 20.25 124 ALA B CA 1
ATOM 2197 C C . ALA B 1 124 ? -13.338 11.017 39.795 1.00 13.09 124 ALA B C 1
ATOM 2198 O O . ALA B 1 124 ? -12.269 11.168 39.211 1.00 10.70 124 ALA B O 1
ATOM 2200 N N . ASP B 1 125 ? -13.519 10.117 40.757 1.00 18.15 125 ASP B N 1
ATOM 2201 C CA . ASP B 1 125 ? -12.495 9.134 41.089 1.00 15.35 125 ASP B CA 1
ATOM 2202 C C . ASP B 1 125 ? -12.392 8.099 39.967 1.00 18.79 125 ASP B C 1
ATOM 2203 O O . ASP B 1 125 ? -13.399 7.737 39.357 1.00 21.15 125 ASP B O 1
ATOM 2208 N N . PRO B 1 126 ? -11.170 7.630 39.673 1.00 14.41 126 PRO B N 1
ATOM 2209 C CA . PRO B 1 126 ? -9.925 8.146 40.248 1.00 11.29 126 PRO B CA 1
ATOM 2210 C C . PRO B 1 126 ? -9.553 9.476 39.598 1.00 9.82 126 PRO B C 1
ATOM 2211 O O . PRO B 1 126 ? -9.644 9.606 38.380 1.00 10.11 126 PRO B O 1
ATOM 2215 N N . LYS B 1 127 ? -9.147 10.451 40.402 1.00 8.77 127 LYS B N 1
ATOM 2216 C CA . LYS B 1 127 ? -8.879 11.781 39.870 1.00 7.78 127 LYS B CA 1
ATOM 2217 C C . LYS B 1 127 ? -7.570 11.846 39.094 1.00 7.40 127 LYS B C 1
ATOM 2218 O O . LYS B 1 127 ? -7.370 12.751 38.291 1.00 7.60 127 LYS B O 1
ATOM 2224 N N . PHE B 1 128 ? -6.680 10.893 39.351 1.00 6.90 128 PHE B N 1
ATOM 2225 C CA . PHE B 1 128 ? -5.468 10.704 38.559 1.00 6.95 128 PHE B CA 1
ATOM 2226 C C . PHE B 1 128 ? -5.489 9.265 38.069 1.00 6.33 128 PHE B C 1
ATOM 2227 O O . PHE B 1 128 ? -5.902 8.366 38.808 1.00 7.54 128 PHE B O 1
ATOM 2235 N N . GLY B 1 129 ? -5.056 9.023 36.839 1.00 6.18 129 GLY B N 1
ATOM 2236 C CA . GLY B 1 129 ? -5.039 7.658 36.357 1.00 6.82 129 GLY B CA 1
ATOM 2237 C C . GLY B 1 129 ? -4.631 7.561 34.915 1.00 5.76 129 GLY B C 1
ATOM 2238 O O . GLY B 1 129 ? -4.017 8.477 34.360 1.00 5.81 129 GLY B O 1
ATOM 2239 N N . ASN B 1 130 ? -4.968 6.424 34.317 1.00 6.01 130 ASN B N 1
ATOM 2240 C CA . ASN B 1 130 ? -4.730 6.202 32.909 1.00 5.76 130 ASN B CA 1
ATOM 2241 C C . ASN B 1 130 ? -6.038 5.927 32.179 1.00 5.48 130 ASN B C 1
ATOM 2242 O O . ASN B 1 130 ? -7.060 5.629 32.802 1.00 6.93 130 ASN B O 1
ATOM 2247 N N . PHE B 1 131 ? -6.011 6.057 30.860 1.00 5.77 131 PHE B N 1
ATOM 2248 C CA . PHE B 1 131 ? -7.248 6.077 30.086 1.00 6.05 131 PHE B CA 1
ATOM 2249 C C . PHE B 1 131 ? -6.989 5.744 28.632 1.00 5.68 131 PHE B C 1
ATOM 2250 O O . PHE B 1 131 ? -6.048 6.266 28.025 1.00 6.09 131 PHE B O 1
ATOM 2258 N N . THR B 1 132 ? -7.838 4.880 28.075 1.00 6.34 132 THR B N 1
ATOM 2259 C CA . THR B 1 132 ? -7.867 4.596 26.644 1.00 7.49 132 THR B CA 1
ATOM 2260 C C . THR B 1 132 ? -9.154 5.167 26.075 1.00 6.72 132 THR B C 1
ATOM 2261 O O . THR B 1 132 ? -10.254 4.714 26.428 1.00 7.55 132 THR B O 1
ATOM 2265 N N . GLY B 1 133 ? -9.033 6.160 25.210 1.00 6.74 133 GLY B N 1
ATOM 2266 C CA . GLY B 1 133 ? -10.206 6.744 24.609 1.00 7.72 133 GLY B CA 1
ATOM 2267 C C . GLY B 1 133 ? -9.932 8.099 24.016 1.00 7.16 133 GLY B C 1
ATOM 2268 O O . GLY B 1 133 ? -8.795 8.409 23.636 1.00 7.26 133 GLY B O 1
ATOM 2269 N N . ALA B 1 134 ? -10.986 8.897 23.926 1.00 7.43 134 ALA B N 1
ATOM 2270 C CA . ALA B 1 134 ? -10.932 10.191 23.280 1.00 7.28 134 ALA B CA 1
ATOM 2271 C C . ALA B 1 134 ? -9.934 11.143 23.925 1.00 5.84 134 ALA B C 1
ATOM 2272 O O . ALA B 1 134 ? -9.550 10.979 25.093 1.00 6.72 134 ALA B O 1
ATOM 2274 N N . LYS B 1 135 ? -9.524 12.147 23.157 1.00 6.76 135 LYS B N 1
ATOM 2275 C CA . LYS B 1 135 ? -8.628 13.182 23.650 1.00 6.31 135 LYS B CA 1
ATOM 2276 C C . LYS B 1 135 ? -9.369 14.245 24.431 1.00 6.11 135 LYS B C 1
ATOM 2277 O O . LYS B 1 135 ? -10.368 14.787 23.968 1.00 7.53 135 LYS B O 1
ATOM 2283 N N . TYR B 1 136 ? -8.854 14.544 25.618 1.00 6.31 136 TYR B N 1
ATOM 2284 C CA . TYR B 1 136 ? -9.386 15.599 26.466 1.00 6.35 136 TYR B CA 1
ATOM 2285 C C . TYR B 1 136 ? -8.248 16.445 27.011 1.00 5.97 136 TYR B C 1
ATOM 2286 O O . TYR B 1 136 ? -7.102 15.980 27.110 1.00 6.25 136 TYR B O 1
ATOM 2295 N N . ASP B 1 137 ? -8.580 17.677 27.387 1.00 6.53 137 ASP B N 1
ATOM 2296 C CA . ASP B 1 137 ? -7.605 18.616 27.915 1.00 6.32 137 ASP B CA 1
ATOM 2297 C C . ASP B 1 137 ? -6.977 18.145 29.225 1.00 6.18 137 ASP B C 1
ATOM 2298 O O . ASP B 1 137 ? -5.852 18.528 29.537 1.00 6.28 137 ASP B O 1
ATOM 2303 N N . ASP B 1 138 ? -7.696 17.318 29.983 1.00 6.03 138 ASP B N 1
ATOM 2304 C CA . ASP B 1 138 ? -7.162 16.811 31.251 1.00 6.08 138 ASP B CA 1
ATOM 2305 C C . ASP B 1 138 ? -6.046 15.784 31.076 1.00 5.17 138 ASP B C 1
ATOM 2306 O O . ASP B 1 138 ? -5.463 15.331 32.056 1.00 5.86 138 ASP B O 1
ATOM 2311 N N . GLN B 1 139 ? -5.716 15.473 29.823 1.00 5.28 139 GLN B N 1
ATOM 2312 C CA . GLN B 1 139 ? -4.625 14.581 29.479 1.00 5.06 139 GLN B CA 1
ATOM 2313 C C . GLN B 1 139 ? -3.356 15.341 29.097 1.00 4.82 139 GLN B C 1
ATOM 2314 O O . GLN B 1 139 ? -2.366 14.728 28.700 1.00 5.10 139 GLN B O 1
ATOM 2320 N N . LEU B 1 140 ? -3.395 16.671 29.177 1.00 5.05 140 LEU B N 1
ATOM 2321 C CA . LEU B 1 140 ? -2.281 17.505 28.723 1.00 5.59 140 LEU B CA 1
ATOM 2322 C C . LEU B 1 140 ? -1.313 17.865 29.839 1.00 5.12 140 LEU B C 1
ATOM 2323 O O . LEU B 1 140 ? -1.720 18.329 30.915 1.00 5.29 140 LEU B O 1
ATOM 2328 N N . TRP B 1 141 ? -0.029 17.668 29.549 1.00 4.88 141 TRP B N 1
ATOM 2329 C CA . TRP B 1 141 ? 1.051 17.870 30.506 1.00 5.67 141 TRP B CA 1
ATOM 2330 C C . TRP B 1 141 ? 2.118 18.804 29.963 1.00 5.62 141 TRP B C 1
ATOM 2331 O O . TRP B 1 141 ? 2.247 18.994 28.741 1.00 5.79 141 TRP B O 1
ATOM 2342 N N . HIS B 1 142 ? 2.888 19.356 30.897 1.00 5.78 142 HIS B N 1
ATOM 2343 C CA . HIS B 1 142 ? 4.095 20.122 30.632 1.00 6.95 142 HIS B CA 1
ATOM 2344 C C . HIS B 1 142 ? 5.276 19.498 31.361 1.00 6.32 142 HIS B C 1
ATOM 2345 O O . HIS B 1 142 ? 5.121 18.965 32.462 1.00 7.01 142 HIS B O 1
ATOM 2352 N N . PHE B 1 143 ? 6.463 19.615 30.765 1.00 6.81 143 PHE B N 1
ATOM 2353 C CA . PHE B 1 143 ? 7.71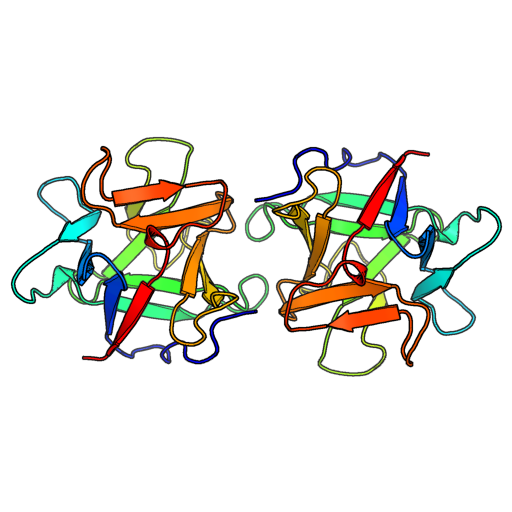9 19.396 31.482 1.00 7.08 143 PHE B CA 1
ATOM 2354 C C . PHE B 1 143 ? 8.088 20.705 32.168 1.00 8.00 143 PHE B C 1
ATOM 2355 O O . PHE B 1 143 ? 8.345 21.701 31.492 1.00 11.23 143 PHE B O 1
ATOM 2363 N N . GLU B 1 144 ? 8.125 20.714 33.492 1.00 7.72 144 GLU B N 1
ATOM 2364 C CA . GLU B 1 144 ? 8.499 21.903 34.242 1.00 8.39 144 GLU B CA 1
ATOM 2365 C C . GLU B 1 144 ? 9.928 21.734 34.725 1.00 7.99 144 GLU B C 1
ATOM 2366 O O . GLU B 1 144 ? 10.198 20.984 35.662 1.00 8.67 144 GLU B O 1
ATOM 2372 N N . LEU B 1 145 ? 10.853 22.409 34.052 1.00 9.96 145 LEU B N 1
ATOM 2373 C CA . LEU B 1 145 ? 12.269 22.277 34.373 1.00 11.16 145 LEU B CA 1
ATOM 2374 C C . LEU B 1 145 ? 12.572 22.850 35.752 1.00 12.23 145 LEU B C 1
ATOM 2375 O O . LEU B 1 145 ? 12.015 23.874 36.139 1.00 13.04 145 LEU B O 1
ATOM 2380 N N . VAL B 1 146 ? 13.439 22.169 36.496 1.00 12.67 146 VAL B N 1
ATOM 2381 C CA . VAL B 1 146 ? 13.797 22.599 37.845 1.00 14.19 146 VAL B CA 1
ATOM 2382 C C . VAL B 1 146 ? 15.296 22.815 37.966 1.00 21.06 146 VAL B C 1
ATOM 2383 O O . VAL B 1 146 ? 16.077 21.982 37.507 1.00 22.87 146 VAL B O 1
#

Nearest PDB structures (foldseek):
  4i4o-assembly1_A  TM=1.007E+00  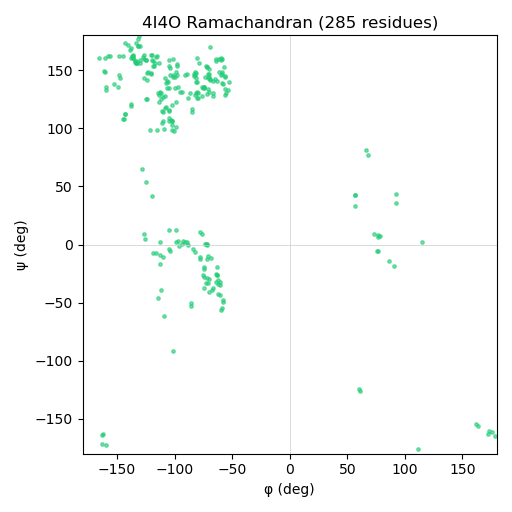e=2.574E-28  Boletus edulis
  4i4x-assembly6_D  TM=1.004E+00  e=8.763E-27  Boletus edulis
  4i4s-assembly1_A  TM=1.003E+00  e=3.101E-26  Boletus edulis
  4i4q-assembly1_A  TM=1.000E+00  e=1.958E-25  Boletus edulis
  2y9g-assembly1_A  TM=9.534E-01  e=6.135E-15  Laetiporus sulphureus

Radius of gyration: 20.23 Å; Cα contacts (8 Å, |Δi|>4): 735; chains: 2; bounding box: 35×38×63 Å

Organism: Boletus edulis (NCBI:txid36056)

Solvent-accessible surface area: 13278 Å² total; per-residue (Å²): 53,22,16,102,109,29,11,59,98,58,57,72,0,24,0,77,3,82,81,32,27,42,3,0,13,0,73,54,120,103,116,64,44,3,78,19,74,112,41,73,98,115,94,31,3,19,0,24,3,41,77,11,107,34,53,45,110,29,2,19,0,0,61,3,66,68,46,24,66,0,0,12,0,58,84,100,53,80,82,111,12,3,14,59,68,44,74,7,93,108,33,31,0,17,0,4,0,48,32,15,73,138,29,81,107,0,0,15,1,14,0,3,15,19,17,2,19,0,10,0,63,76,117,50,111,74,72,1,8,24,72,64,29,49,92,121,82,38,3,2,0,60,27,60,112,108,50,23,22,103,108,31,10,58,98,66,59,57,0,21,0,81,3,84,79,32,24,40,4,0,13,0,72,61,126,104,116,61,47,3,78,18,72,113,45,69,99,119,92,34,3,12,0,27,5,40,72,10,101,44,32,73,106,26,4,19,0,0,52,2,65,72,48,21,65,0,0,12,0,64,84,111,54,80,84,104,16,4,15,57,70,31,88,12,104,108,61,29,0,17,0,4,1,46,31,15,69,140,28,80,107,0,0,15,1,15,0,4,17,18,16,2,18,0,14,1,61,77,101,56,122,71,79,1,7,27,78,65,30,51,95,120,81,40,3,3,0,64,28,61,114,110

B-factor: mean 10.12, std 5.25, range [3.62, 40.51]

CATH classification: 2.80.10.50

Sequence (292 aa):
VNFPNIPAEGVQFRLRARDTGYVIYSRTENPPLVWQYNGPPYDDQLFTLIYGTGPRKNLYAIKSVPNGRVLFSRTSSASPYVGNIAGDGTYNDNWFQFIQDDNDPNSSFRIYNLASDTVLYSRTTADPKFGNFTGAKYDDQLWHFELVVNFPNIPAEGVQFRLRARDTGYVIYSRTENPPLVWQYNGPPYDDQLFTLIYGTGPRKNLYAIKSVPNGRVLFSRTSSASPYVGNIAGDGTYNDNWFQFIQDDNDPNSFRIYNLASDTVLYSRTTADPKFGNFTGAKYDDQLWHFELV